Protein AF-A0A1E5JSQ3-F1 (afdb_monomer_lite)

Foldseek 3Di:
DDADPVGDDDDLFDDAAFFAQQFDPVCPVPPPVVRLCSNQVSVCVSCVPFDQVFAAEEEEAEAADDPVQADQDQLNLSDPDDDCRNVSVVSNVVSQVVCCVPHHHQYYYFHADDTVHGDGQALVRPSLVVLLVVLVVCPVVFPPLVVLSVQLNCLSPPPCDDDDDGFRLLSSLSNLLSSQVSSRSSVHHHYYAYNGRQALVLLSVLLNVLQSVLCVVPVDGQGSPDDCPDPSNVSSLVSSLVSVVVLPSLVVLCVLPPQLSAHAQCVRNDGPSSLVVNCVVVVHPCPNVVRNLSNQVSDVVSVCSPVPDD

Sequence (310 aa):
MAVSREGKIRELSKKRYRSSHIATRDGLEWPQAVQERHSDSNLAKVMEHSNSEQLPLLQTLISPIHAADYVPNWITDYLPTLSPDLELYKLARAAVERRAKTQAMLQSNHPYNIAKRVYYTPSNDKDSLNLLAVAKKYASSTPGLQTLLEQYKSVLESKPGTATIFDYAGRELFLSSLEQLIILTIGGHSYGSCVSGKDRKAIELIHTDAMILYKELYGSWPIFDELWDKKNRIRFVSLVADLYMSRHQHEHAGQNAPGSEGIKTPDWYLPEDIATEIIKRLDNERALKEDDRIATDNEVKNIFIGGSKK

Structure (mmCIF, N/CA/C/O backbone):
data_AF-A0A1E5JSQ3-F1
#
_entry.id   AF-A0A1E5JSQ3-F1
#
loop_
_atom_site.group_PDB
_atom_site.id
_atom_site.type_symbol
_atom_site.label_atom_id
_atom_site.label_alt_id
_atom_site.label_comp_id
_atom_site.label_asym_id
_atom_site.label_entity_id
_atom_site.label_seq_id
_atom_site.pdbx_PDB_ins_code
_atom_site.Cartn_x
_atom_site.Cartn_y
_atom_site.Cartn_z
_atom_site.occupancy
_atom_site.B_iso_or_equiv
_atom_site.auth_seq_id
_atom_site.auth_comp_id
_atom_site.auth_asym_id
_atom_site.auth_atom_id
_atom_site.pdbx_PDB_model_num
ATOM 1 N N . MET A 1 1 ? 6.841 1.311 15.938 1.00 86.00 1 MET A N 1
ATOM 2 C CA . MET A 1 1 ? 6.965 1.228 17.415 1.00 86.00 1 MET A CA 1
ATOM 3 C C . MET A 1 1 ? 7.145 2.636 17.953 1.00 86.00 1 MET A C 1
ATOM 5 O O . MET A 1 1 ? 7.725 3.446 17.245 1.00 86.00 1 MET A O 1
ATOM 9 N N . ALA A 1 2 ? 6.671 2.921 19.162 1.00 91.75 2 ALA A N 1
ATOM 10 C CA . ALA A 1 2 ? 6.981 4.153 19.882 1.00 91.75 2 ALA A CA 1
ATOM 11 C C . ALA A 1 2 ? 7.991 3.854 20.990 1.00 91.75 2 ALA A C 1
ATOM 13 O O . ALA A 1 2 ? 7.895 2.812 21.642 1.00 91.75 2 ALA A O 1
ATOM 14 N N . VAL A 1 3 ? 8.928 4.773 21.206 1.00 95.19 3 VAL A N 1
ATOM 15 C CA . VAL A 1 3 ? 9.918 4.703 22.284 1.00 95.19 3 VAL A CA 1
ATOM 16 C C . VAL A 1 3 ? 9.763 5.957 23.138 1.00 95.19 3 VAL A C 1
ATOM 18 O O . VAL A 1 3 ? 9.812 7.068 22.612 1.00 95.19 3 VAL A O 1
ATOM 21 N N . SER A 1 4 ? 9.515 5.790 24.438 1.00 94.44 4 SER A N 1
ATOM 22 C CA . SER A 1 4 ? 9.424 6.917 25.373 1.00 94.44 4 SER A CA 1
ATOM 23 C C . SER A 1 4 ? 10.811 7.459 25.734 1.00 94.44 4 SER A C 1
ATOM 25 O O . SER A 1 4 ? 11.828 6.809 25.488 1.00 94.44 4 SER 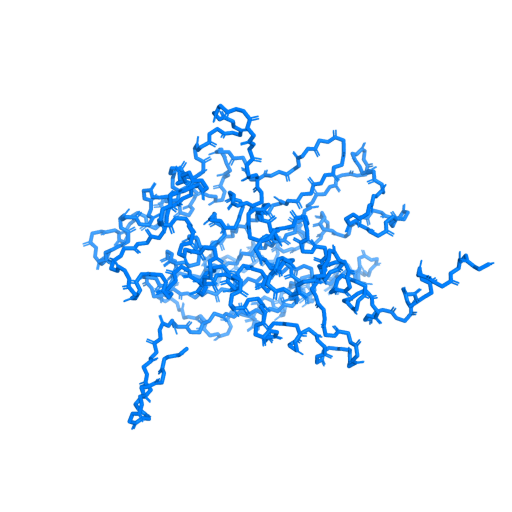A O 1
ATOM 27 N N . ARG A 1 5 ? 10.868 8.636 26.373 1.00 94.62 5 ARG A N 1
ATOM 28 C CA . ARG A 1 5 ? 12.135 9.218 26.860 1.00 94.62 5 ARG A CA 1
ATOM 29 C C . ARG A 1 5 ? 12.832 8.327 27.893 1.00 94.62 5 ARG A C 1
ATOM 31 O O . ARG A 1 5 ? 14.050 8.344 27.993 1.00 94.62 5 ARG A O 1
ATOM 38 N N . GLU A 1 6 ? 12.063 7.520 28.616 1.00 95.75 6 GLU A N 1
ATOM 39 C CA . GLU A 1 6 ? 12.532 6.538 29.598 1.00 95.75 6 GLU A CA 1
ATOM 40 C C . GLU A 1 6 ? 12.889 5.182 28.959 1.00 95.75 6 GLU A C 1
ATOM 42 O O . GLU A 1 6 ? 13.140 4.212 29.671 1.00 95.75 6 GLU A O 1
ATOM 47 N N . GLY A 1 7 ? 12.863 5.076 27.625 1.00 95.44 7 GLY A N 1
ATOM 48 C CA . GLY A 1 7 ? 13.198 3.855 26.891 1.00 95.44 7 GLY A CA 1
ATOM 49 C C . GLY A 1 7 ? 12.091 2.798 26.861 1.00 95.44 7 GLY A C 1
ATOM 50 O O . GLY A 1 7 ? 12.340 1.669 26.438 1.00 95.44 7 GLY A O 1
ATOM 51 N N . LYS A 1 8 ? 10.858 3.120 27.281 1.00 96.56 8 LYS A N 1
ATOM 52 C CA . LYS A 1 8 ? 9.741 2.166 27.201 1.00 96.56 8 LYS A CA 1
ATOM 53 C C . LYS A 1 8 ? 9.281 2.017 25.757 1.00 96.56 8 LYS A C 1
ATOM 55 O O . LYS A 1 8 ? 8.947 3.004 25.104 1.00 96.56 8 LYS A O 1
ATOM 60 N N . ILE A 1 9 ? 9.222 0.773 25.287 1.00 96.75 9 ILE A N 1
ATOM 61 C CA . ILE A 1 9 ? 8.774 0.436 23.935 1.00 96.75 9 ILE A CA 1
ATOM 62 C C . ILE A 1 9 ? 7.287 0.087 23.967 1.00 96.75 9 ILE A C 1
ATOM 64 O O . ILE A 1 9 ? 6.855 -0.762 24.748 1.00 96.75 9 ILE A O 1
ATOM 68 N N . ARG A 1 10 ? 6.512 0.713 23.080 1.00 96.94 10 ARG A N 1
ATOM 69 C CA . ARG A 1 10 ? 5.111 0.366 22.823 1.00 96.94 10 ARG A CA 1
ATOM 70 C C . ARG A 1 10 ? 4.909 0.038 21.348 1.00 96.94 10 ARG A C 1
ATOM 72 O O . ARG A 1 10 ? 5.343 0.768 20.453 1.00 96.94 10 ARG A O 1
ATOM 79 N N . GLU A 1 11 ? 4.233 -1.072 21.086 1.00 96.81 11 GLU A N 1
ATOM 80 C CA . GLU A 1 11 ? 3.820 -1.448 19.737 1.00 96.81 11 GLU A CA 1
ATOM 81 C C . GLU A 1 11 ? 2.682 -0.515 19.279 1.00 96.81 11 GLU A C 1
ATOM 83 O O . GLU A 1 11 ? 1.649 -0.432 19.936 1.00 96.81 11 GLU A O 1
ATOM 88 N N . LEU A 1 12 ? 2.891 0.220 18.178 1.00 96.94 12 LEU A N 1
ATOM 89 C CA . LEU A 1 12 ? 1.864 1.091 17.574 1.00 96.94 12 LEU A CA 1
ATOM 90 C C . LEU A 1 12 ? 1.031 0.360 16.514 1.00 96.94 12 LEU A C 1
ATOM 92 O O . LEU A 1 12 ? -0.093 0.748 16.222 1.00 96.94 12 LEU A O 1
ATOM 96 N N . SER A 1 13 ? 1.600 -0.685 15.922 1.00 96.62 13 SER A N 1
ATOM 97 C CA . SER A 1 13 ? 0.983 -1.494 14.881 1.00 96.62 13 SER A CA 1
ATOM 98 C C . SER A 1 13 ? 1.525 -2.911 14.962 1.00 96.62 13 SER A C 1
ATOM 100 O O . SER A 1 13 ? 2.692 -3.111 15.307 1.00 96.62 13 SER A O 1
ATOM 102 N N . LYS A 1 14 ? 0.679 -3.889 14.630 1.00 96.00 14 LYS A N 1
ATOM 103 C CA . LYS A 1 14 ? 1.133 -5.261 14.401 1.00 96.00 14 LYS A CA 1
ATOM 104 C C . LYS A 1 14 ? 2.020 -5.316 13.160 1.00 96.00 14 LYS A C 1
ATOM 106 O O . LYS A 1 14 ? 1.993 -4.420 12.314 1.00 96.00 14 LYS A O 1
ATOM 111 N N . LYS A 1 15 ? 2.800 -6.393 13.043 1.00 97.50 15 LYS A N 1
ATOM 112 C CA . LYS A 1 15 ? 3.619 -6.650 11.853 1.00 97.50 15 LYS A CA 1
ATOM 113 C C . LYS A 1 15 ? 2.743 -6.625 10.597 1.00 97.50 15 LYS A C 1
ATOM 115 O O . LYS A 1 15 ? 1.722 -7.304 10.537 1.00 97.50 15 LYS A O 1
ATOM 120 N N . ARG A 1 16 ? 3.185 -5.859 9.601 1.00 98.44 16 ARG A N 1
ATOM 121 C CA . ARG A 1 16 ? 2.633 -5.830 8.243 1.00 98.44 16 ARG A CA 1
ATOM 122 C C . ARG A 1 16 ? 3.704 -6.374 7.317 1.00 98.44 16 ARG A C 1
ATOM 124 O O . ARG A 1 16 ? 4.846 -5.913 7.368 1.00 98.44 16 ARG A O 1
ATOM 131 N N . TYR A 1 17 ? 3.354 -7.362 6.512 1.00 98.62 17 TYR A N 1
ATOM 132 C CA . TYR A 1 17 ? 4.303 -8.082 5.676 1.00 98.62 17 TYR A CA 1
ATOM 133 C C . TYR A 1 17 ? 4.333 -7.485 4.269 1.00 98.62 17 TYR A C 1
ATOM 135 O O . TYR A 1 17 ? 3.310 -7.068 3.721 1.00 98.62 17 TYR A O 1
ATOM 143 N N . ARG A 1 18 ? 5.526 -7.445 3.675 1.00 98.56 18 ARG A N 1
ATOM 144 C CA . ARG A 1 18 ? 5.752 -6.956 2.313 1.00 98.56 18 ARG A CA 1
ATOM 145 C C . ARG A 1 18 ? 6.692 -7.888 1.566 1.00 98.56 18 ARG A C 1
ATOM 147 O O . ARG A 1 18 ? 7.530 -8.545 2.177 1.00 98.56 18 ARG A O 1
ATOM 154 N N . SER A 1 19 ? 6.583 -7.885 0.250 1.00 98.62 19 SER A N 1
ATOM 155 C CA . SER A 1 19 ? 7.553 -8.485 -0.665 1.00 98.62 19 SER A CA 1
ATOM 156 C C . SER A 1 19 ? 7.402 -7.841 -2.044 1.00 98.62 19 SER A C 1
ATOM 158 O O . SER A 1 19 ? 6.472 -7.056 -2.264 1.00 98.62 19 SER A O 1
ATOM 160 N N . SER A 1 20 ? 8.260 -8.218 -2.992 1.00 98.50 20 SER A N 1
ATOM 161 C CA . SER A 1 20 ? 7.919 -8.138 -4.418 1.00 98.50 20 SER A CA 1
ATOM 162 C C . SER A 1 20 ? 6.625 -8.896 -4.708 1.00 98.50 20 SER A C 1
ATOM 164 O O . SER A 1 20 ? 6.171 -9.713 -3.897 1.00 98.50 20 SER A O 1
ATOM 166 N N . HIS A 1 21 ? 6.026 -8.637 -5.864 1.00 98.62 21 HIS A N 1
ATOM 167 C CA . HIS A 1 21 ? 4.820 -9.337 -6.281 1.00 98.62 21 HIS A CA 1
ATOM 168 C C . HIS A 1 21 ? 5.024 -10.870 -6.276 1.00 98.62 21 HIS A C 1
ATOM 170 O O . HIS A 1 21 ? 6.099 -11.361 -6.618 1.00 98.62 21 HIS A O 1
ATOM 176 N N . ILE A 1 22 ? 4.004 -11.644 -5.871 1.00 98.56 22 ILE A N 1
ATOM 177 C CA . ILE A 1 22 ? 4.138 -13.108 -5.700 1.00 98.56 22 ILE A CA 1
ATOM 178 C C . ILE A 1 22 ? 4.415 -13.849 -7.015 1.00 98.56 22 ILE A C 1
ATOM 180 O O . ILE A 1 22 ? 5.066 -14.892 -7.012 1.00 98.56 22 ILE A O 1
ATOM 184 N N . ALA A 1 23 ? 3.937 -13.305 -8.133 1.00 98.31 23 ALA A N 1
ATOM 185 C CA . ALA A 1 23 ? 4.264 -13.768 -9.477 1.00 98.31 23 ALA A CA 1
ATOM 186 C C . ALA A 1 23 ? 5.512 -13.051 -10.014 1.00 98.31 23 ALA A C 1
ATOM 188 O O . ALA A 1 23 ? 5.705 -11.865 -9.748 1.00 98.31 23 ALA A O 1
ATOM 189 N N . THR A 1 24 ? 6.330 -13.766 -10.791 1.00 97.56 24 THR A N 1
ATOM 190 C CA . THR A 1 24 ? 7.567 -13.231 -11.376 1.00 97.56 24 THR A CA 1
ATOM 191 C C . THR A 1 24 ? 7.318 -12.587 -12.739 1.00 97.56 24 THR A C 1
ATOM 193 O O . THR A 1 24 ? 6.655 -13.169 -13.595 1.00 97.56 24 THR A O 1
ATOM 196 N N . ARG A 1 25 ? 7.886 -11.394 -12.956 1.00 95.81 25 ARG A N 1
ATOM 197 C CA . ARG A 1 25 ? 7.900 -10.729 -14.271 1.00 95.81 25 ARG A CA 1
ATOM 198 C C . ARG A 1 25 ? 8.948 -11.313 -15.224 1.00 95.81 25 ARG A C 1
ATOM 200 O O . ARG A 1 25 ? 8.817 -11.143 -16.429 1.00 95.81 25 ARG A O 1
ATOM 207 N N . ASP A 1 26 ? 9.969 -11.983 -14.694 1.00 95.88 26 ASP A N 1
ATOM 208 C CA . ASP A 1 26 ? 11.089 -12.512 -15.485 1.00 95.88 26 ASP A CA 1
ATOM 209 C C . ASP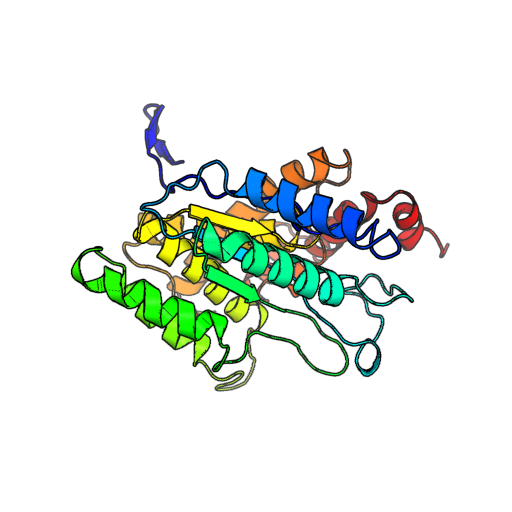 A 1 26 ? 10.723 -13.832 -16.173 1.00 95.88 26 ASP A C 1
ATOM 211 O O . ASP A 1 26 ? 11.330 -14.223 -17.164 1.00 95.88 26 ASP A O 1
ATOM 215 N N . GLY A 1 27 ? 9.708 -14.517 -15.641 1.00 95.25 27 GLY A N 1
ATOM 216 C CA . GLY A 1 27 ? 9.273 -15.830 -16.098 1.00 95.25 27 GLY A CA 1
ATOM 217 C C . GLY A 1 27 ? 8.007 -15.836 -16.943 1.00 95.25 27 GLY A C 1
ATOM 218 O O . GLY A 1 27 ? 7.396 -16.892 -17.064 1.00 95.25 27 GLY A O 1
ATOM 219 N N . LEU A 1 28 ? 7.582 -14.700 -17.508 1.00 95.44 28 LEU A N 1
ATOM 220 C CA . LEU A 1 28 ? 6.323 -14.627 -18.269 1.00 95.44 28 LEU A CA 1
ATOM 221 C C . LEU A 1 28 ? 6.318 -15.516 -19.525 1.00 95.44 28 LEU A C 1
ATOM 223 O O . LEU A 1 28 ? 5.255 -15.950 -19.963 1.00 95.44 28 LEU A O 1
ATOM 227 N N . GLU A 1 29 ? 7.495 -15.833 -20.068 1.00 96.31 29 GLU A N 1
ATOM 228 C CA . GLU A 1 29 ? 7.668 -16.738 -21.215 1.00 96.31 29 GLU A CA 1
ATOM 229 C C . GLU A 1 29 ? 8.009 -18.183 -20.805 1.00 96.31 29 GLU A C 1
ATOM 231 O O . GLU A 1 29 ? 8.126 -19.067 -21.654 1.00 96.31 29 GLU A O 1
ATOM 236 N N . TRP A 1 30 ? 8.189 -18.458 -19.509 1.00 98.12 30 TRP A N 1
ATOM 237 C CA . TRP A 1 30 ? 8.499 -19.807 -19.028 1.00 98.12 30 TRP A CA 1
ATOM 238 C C . TRP A 1 30 ? 7.282 -20.733 -19.113 1.00 98.12 30 TRP A C 1
ATOM 240 O O . TRP A 1 30 ? 6.145 -20.258 -19.155 1.00 98.12 30 TRP A O 1
ATOM 250 N N . PRO A 1 31 ? 7.475 -22.066 -19.067 1.00 98.38 31 PRO A N 1
ATOM 251 C CA . PRO A 1 31 ? 6.359 -23.002 -18.996 1.00 98.38 31 PRO A CA 1
ATOM 252 C C . PRO A 1 31 ? 5.416 -22.684 -17.829 1.00 98.38 31 PRO A C 1
ATOM 254 O O . PRO A 1 31 ? 5.872 -22.366 -16.728 1.00 98.38 31 PRO A O 1
ATOM 257 N N . GLN A 1 32 ? 4.106 -22.846 -18.045 1.00 98.06 32 GLN A N 1
ATOM 258 C CA . GLN A 1 32 ? 3.070 -22.536 -17.051 1.00 98.06 32 GLN A CA 1
ATOM 259 C C . GLN A 1 32 ? 3.348 -23.182 -15.686 1.00 98.06 32 GLN A C 1
ATOM 261 O O . GLN A 1 32 ? 3.239 -22.514 -14.665 1.00 98.06 32 GLN A O 1
ATOM 266 N N . ALA A 1 33 ? 3.797 -24.440 -15.660 1.00 98.31 33 ALA A N 1
ATOM 267 C CA . ALA A 1 33 ? 4.128 -25.139 -14.418 1.00 98.31 33 ALA A CA 1
ATOM 268 C C . ALA A 1 33 ? 5.209 -24.421 -13.583 1.00 98.31 33 ALA A C 1
ATOM 270 O O . ALA A 1 33 ? 5.173 -24.455 -12.354 1.00 98.31 33 ALA A O 1
ATOM 271 N N . VAL A 1 34 ? 6.164 -23.745 -14.233 1.00 98.38 34 VAL A N 1
ATOM 272 C CA . VAL A 1 34 ? 7.191 -22.949 -13.548 1.00 98.38 34 VAL A CA 1
ATOM 273 C C . VAL A 1 34 ? 6.581 -21.649 -13.027 1.00 98.38 34 VAL A C 1
ATOM 275 O O . VAL A 1 34 ? 6.778 -21.314 -11.860 1.00 98.38 34 VAL A O 1
ATOM 278 N N . GLN A 1 35 ? 5.783 -20.950 -13.839 1.00 98.44 35 GLN A N 1
ATOM 279 C CA . GLN A 1 35 ? 5.085 -19.729 -13.411 1.00 98.44 35 GLN A CA 1
ATOM 280 C C . GLN A 1 35 ? 4.193 -19.988 -12.186 1.00 98.44 35 GLN A C 1
ATOM 282 O O . GLN A 1 35 ? 4.261 -19.263 -11.188 1.00 98.44 35 GLN A O 1
ATOM 287 N N . GLU A 1 36 ? 3.416 -21.072 -12.230 1.00 98.44 36 GLU A N 1
ATOM 288 C CA . GLU A 1 36 ? 2.559 -21.518 -11.134 1.00 98.44 36 GLU A CA 1
ATOM 289 C C . GLU A 1 36 ? 3.386 -21.859 -9.902 1.00 98.44 36 GLU A C 1
ATOM 291 O O . GLU A 1 36 ? 3.110 -21.321 -8.830 1.00 98.44 36 GLU A O 1
ATOM 296 N N . ARG A 1 37 ? 4.468 -22.636 -10.054 1.00 98.50 37 ARG A N 1
ATOM 297 C CA . ARG A 1 37 ? 5.365 -22.970 -8.942 1.00 98.50 37 ARG A CA 1
ATOM 298 C C . ARG A 1 37 ? 5.894 -21.728 -8.228 1.00 98.50 37 ARG A C 1
ATOM 300 O O . ARG A 1 37 ? 5.926 -21.733 -6.995 1.00 98.50 37 ARG A O 1
ATOM 307 N N . HIS A 1 38 ? 6.298 -20.692 -8.964 1.00 98.50 38 HIS A N 1
ATOM 308 C CA . HIS A 1 38 ? 6.723 -19.421 -8.374 1.00 98.50 38 HIS A CA 1
ATOM 309 C C . HIS A 1 38 ? 5.579 -18.774 -7.589 1.00 98.50 38 HIS A C 1
ATOM 311 O O . HIS A 1 38 ? 5.727 -18.527 -6.393 1.00 98.50 38 HIS A O 1
ATOM 317 N N . SER A 1 39 ? 4.432 -18.552 -8.237 1.00 98.44 39 SER A N 1
ATOM 318 C CA . SER A 1 39 ? 3.292 -17.873 -7.609 1.00 98.44 39 SER A CA 1
ATOM 319 C C . SER A 1 39 ? 2.755 -18.613 -6.378 1.00 98.44 39 SER A C 1
ATOM 321 O O . SER A 1 39 ? 2.511 -17.984 -5.350 1.00 98.44 39 SER A O 1
ATOM 323 N N . ASP A 1 40 ? 2.663 -19.942 -6.435 1.00 98.38 40 ASP A N 1
ATOM 324 C CA . ASP A 1 40 ? 2.104 -20.776 -5.374 1.00 98.38 40 ASP A CA 1
ATOM 325 C C . ASP A 1 40 ? 3.073 -20.896 -4.192 1.00 98.38 40 ASP A C 1
ATOM 327 O O . ASP A 1 40 ? 2.666 -20.729 -3.040 1.00 98.38 40 ASP A O 1
ATOM 331 N N . SER A 1 41 ? 4.369 -21.122 -4.455 1.00 98.44 41 SER A N 1
ATOM 332 C CA . SER A 1 41 ? 5.381 -21.205 -3.387 1.00 98.44 41 SER A CA 1
ATOM 333 C C . SER A 1 41 ? 5.546 -19.862 -2.679 1.00 98.44 41 SER A C 1
ATOM 335 O O . SER A 1 41 ? 5.611 -19.812 -1.450 1.00 98.44 41 SER A O 1
ATOM 337 N N . ASN A 1 42 ? 5.573 -18.767 -3.443 1.00 98.75 42 ASN A N 1
ATOM 338 C CA . ASN A 1 42 ? 5.667 -17.425 -2.882 1.00 98.75 42 ASN A CA 1
ATOM 339 C C . ASN A 1 42 ? 4.417 -17.092 -2.073 1.00 98.75 42 ASN A C 1
ATOM 341 O O . ASN A 1 42 ? 4.544 -16.623 -0.945 1.00 98.75 42 ASN A O 1
ATOM 345 N N . LEU A 1 43 ? 3.222 -17.396 -2.593 1.00 98.44 43 LEU A N 1
ATOM 346 C CA . LEU A 1 43 ? 1.977 -17.190 -1.862 1.00 98.44 43 LEU A CA 1
ATOM 347 C C . LEU A 1 43 ? 1.964 -17.982 -0.544 1.00 98.44 43 LEU A C 1
ATOM 349 O O . LEU A 1 43 ? 1.597 -17.438 0.500 1.00 98.44 43 LEU A O 1
ATOM 353 N N . ALA A 1 44 ? 2.381 -19.252 -0.563 1.00 97.50 44 ALA A N 1
ATOM 354 C CA . ALA A 1 44 ? 2.532 -20.067 0.644 1.00 97.50 44 ALA A CA 1
ATOM 355 C C . ALA A 1 44 ? 3.442 -19.379 1.669 1.00 97.50 44 ALA A C 1
ATOM 357 O O . ALA A 1 44 ? 3.037 -19.202 2.820 1.00 97.50 44 ALA A O 1
ATOM 358 N N . LYS A 1 45 ? 4.614 -18.912 1.226 1.00 98.50 45 LYS A N 1
ATOM 359 C CA . LYS A 1 45 ? 5.613 -18.265 2.079 1.00 98.50 45 LYS A CA 1
ATOM 360 C C . LYS A 1 45 ? 5.131 -16.941 2.672 1.00 98.50 45 LYS A C 1
ATOM 362 O O . LYS A 1 45 ? 5.243 -16.749 3.876 1.00 98.50 45 LYS A O 1
ATOM 367 N N . VAL A 1 46 ? 4.554 -16.040 1.878 1.00 98.12 46 VAL A N 1
ATOM 368 C CA . VAL A 1 46 ? 4.119 -14.715 2.376 1.00 98.12 46 VAL A CA 1
ATOM 369 C C . VAL A 1 46 ? 2.923 -14.784 3.334 1.00 98.12 46 VAL A C 1
ATOM 371 O O . VAL A 1 46 ? 2.630 -13.822 4.045 1.00 98.12 46 VAL A O 1
ATOM 374 N N . MET A 1 47 ? 2.243 -15.931 3.377 1.00 97.31 47 MET A N 1
ATOM 375 C CA . MET A 1 47 ? 1.144 -16.213 4.301 1.00 97.31 47 MET A CA 1
ATOM 376 C C . MET A 1 47 ? 1.563 -17.128 5.458 1.00 97.31 47 MET A C 1
ATOM 378 O O . MET A 1 47 ? 0.702 -17.554 6.220 1.00 97.31 47 MET A O 1
ATOM 382 N N . GLU A 1 48 ? 2.851 -17.443 5.628 1.00 96.56 48 GLU A N 1
ATOM 383 C CA . GLU A 1 48 ? 3.313 -18.380 6.669 1.00 96.56 48 GLU A CA 1
ATOM 384 C C . GLU A 1 48 ? 2.988 -17.924 8.099 1.00 96.56 48 GLU A C 1
ATOM 386 O O . GLU A 1 48 ? 2.879 -18.740 9.008 1.00 96.56 48 GLU A O 1
ATOM 391 N N . HIS A 1 49 ? 2.829 -16.613 8.292 1.00 96.38 49 HIS A N 1
ATOM 392 C CA . HIS A 1 49 ? 2.478 -16.009 9.575 1.00 96.38 49 HIS A CA 1
ATOM 393 C C . HIS A 1 49 ? 0.975 -15.781 9.757 1.00 96.38 49 HIS A C 1
ATOM 395 O O . HIS A 1 49 ? 0.565 -15.306 10.816 1.00 96.38 49 HIS A O 1
ATOM 401 N N . SER A 1 50 ? 0.164 -16.112 8.751 1.00 95.31 50 SER A N 1
ATOM 402 C CA . SER A 1 50 ? -1.288 -16.140 8.896 1.00 95.31 50 SER A CA 1
ATOM 403 C C . SER A 1 50 ? -1.714 -17.449 9.557 1.00 95.31 50 SER A C 1
ATOM 405 O O . SER A 1 50 ? -1.177 -18.512 9.247 1.00 95.31 50 SER A O 1
ATOM 407 N N . ASN A 1 51 ? -2.687 -17.386 10.461 1.00 87.62 51 ASN A N 1
ATOM 408 C CA . ASN A 1 51 ? -3.319 -18.579 11.020 1.00 87.62 51 ASN A CA 1
ATOM 409 C C . ASN A 1 51 ? -4.744 -18.768 10.464 1.00 87.62 51 ASN A C 1
ATOM 411 O O . ASN A 1 51 ? -5.270 -17.912 9.753 1.00 87.62 51 ASN A O 1
ATOM 415 N N . SER A 1 52 ? -5.360 -19.912 10.767 1.00 81.44 52 SER A N 1
ATOM 416 C CA . SER A 1 52 ? -6.691 -20.291 10.265 1.00 81.44 52 SER A CA 1
ATOM 417 C C . SER A 1 52 ? -7.846 -19.456 10.825 1.00 81.44 52 SER A C 1
ATOM 419 O O . SER A 1 52 ? -8.932 -19.476 10.254 1.00 81.44 52 SER A O 1
ATOM 421 N N . GLU A 1 53 ? -7.637 -18.753 11.938 1.00 83.38 53 GLU A N 1
ATOM 422 C CA . GLU A 1 53 ? -8.653 -17.921 12.597 1.00 83.38 53 GLU A CA 1
ATOM 423 C C . GLU A 1 53 ? -8.578 -16.452 12.159 1.00 83.38 53 GLU A C 1
ATOM 425 O O . GLU A 1 53 ? -9.510 -15.675 12.372 1.00 83.38 53 GLU A O 1
ATOM 430 N N . GLN A 1 54 ? -7.470 -16.061 11.530 1.00 90.44 54 GLN A N 1
ATOM 431 C CA . GLN A 1 54 ? -7.245 -14.719 11.022 1.00 90.44 54 GLN A CA 1
ATOM 432 C C . GLN A 1 54 ? -7.850 -14.530 9.637 1.00 90.44 54 GLN A C 1
ATOM 434 O O . GLN A 1 54 ? -7.917 -15.448 8.826 1.00 90.44 54 GLN A O 1
ATOM 439 N N . LEU A 1 55 ? -8.221 -13.283 9.348 1.00 95.25 55 LEU A N 1
ATOM 440 C CA . LEU A 1 55 ? -8.602 -12.836 8.015 1.00 95.25 55 LEU A CA 1
ATOM 441 C C . LEU A 1 55 ? -7.347 -12.355 7.262 1.00 95.25 55 LEU A C 1
ATOM 443 O O . LEU A 1 55 ? -6.812 -11.302 7.623 1.00 95.25 55 LEU A O 1
ATOM 447 N N . PRO A 1 56 ? -6.831 -13.093 6.262 1.00 97.25 56 PRO A N 1
ATOM 448 C CA . PRO A 1 56 ? -5.672 -12.656 5.498 1.00 97.25 56 PRO A CA 1
ATOM 449 C C . PRO A 1 56 ? -6.079 -11.725 4.354 1.00 97.25 56 PRO A C 1
ATOM 451 O O . PRO A 1 56 ? -7.077 -11.958 3.663 1.00 97.25 56 PRO A O 1
ATOM 454 N N . LEU A 1 57 ? -5.266 -10.692 4.135 1.00 98.44 57 LEU A N 1
ATOM 455 C CA . LEU A 1 57 ? -5.360 -9.782 2.998 1.00 98.44 57 LEU A CA 1
ATOM 456 C C . LEU A 1 57 ? -4.124 -9.916 2.109 1.00 98.44 57 LEU A C 1
ATOM 458 O O . LEU A 1 57 ? -2.994 -9.826 2.587 1.00 98.44 57 LEU A O 1
ATOM 462 N N . LEU A 1 58 ? -4.358 -10.060 0.807 1.00 98.50 58 LEU A N 1
ATOM 463 C CA . LEU A 1 58 ? -3.378 -9.862 -0.250 1.00 98.50 58 LEU A CA 1
ATOM 464 C C . LEU A 1 58 ? -3.729 -8.584 -1.010 1.00 98.50 58 LEU A C 1
ATOM 466 O O . LEU A 1 58 ? -4.584 -8.589 -1.894 1.00 98.50 58 LEU A O 1
ATOM 470 N N . GLN A 1 59 ? -3.058 -7.491 -0.653 1.00 98.62 59 GLN A N 1
ATOM 471 C CA . GLN A 1 59 ? -3.210 -6.202 -1.324 1.00 98.62 59 GLN A CA 1
ATOM 472 C C . GLN A 1 59 ? -2.102 -6.003 -2.363 1.00 98.62 59 GLN A C 1
ATOM 474 O O . GLN A 1 59 ? -0.914 -6.040 -2.028 1.00 98.62 59 GLN A O 1
ATOM 479 N N . THR A 1 60 ? -2.466 -5.744 -3.615 1.00 98.38 60 THR A N 1
ATOM 480 C CA . THR A 1 60 ? -1.517 -5.383 -4.674 1.00 98.38 60 THR A CA 1
ATOM 481 C C . THR A 1 60 ? -1.670 -3.925 -5.095 1.00 98.38 60 THR A C 1
ATOM 483 O O . THR A 1 60 ? -2.766 -3.387 -5.210 1.00 98.38 60 THR A O 1
ATOM 486 N N . LEU A 1 61 ? -0.542 -3.271 -5.343 1.00 97.12 61 LEU A N 1
ATOM 487 C CA . LEU A 1 61 ? -0.458 -1.896 -5.830 1.00 97.12 61 LEU A CA 1
ATOM 488 C C . LEU A 1 61 ? 0.189 -1.921 -7.216 1.00 97.12 61 LEU A C 1
ATOM 490 O O . LEU A 1 61 ? 1.314 -1.449 -7.404 1.00 97.12 61 LEU A O 1
ATOM 494 N N . ILE A 1 62 ? -0.500 -2.550 -8.166 1.00 95.75 62 ILE A N 1
ATOM 495 C CA . ILE A 1 62 ? -0.088 -2.665 -9.570 1.00 95.75 62 ILE A CA 1
ATOM 496 C C . ILE A 1 62 ? -1.192 -2.120 -10.474 1.00 95.75 62 ILE A C 1
ATOM 498 O O . ILE A 1 62 ? -2.349 -2.000 -10.066 1.00 95.75 62 ILE A O 1
ATOM 502 N N . SER A 1 63 ? -0.836 -1.754 -11.698 1.00 93.31 63 SER A N 1
ATOM 503 C CA . SER A 1 63 ? -1.719 -1.078 -12.645 1.00 93.31 63 SER A CA 1
ATOM 504 C C . SER A 1 63 ? -1.850 -1.900 -13.933 1.00 93.31 63 SER A C 1
ATOM 506 O O . SER A 1 63 ? -1.181 -1.592 -14.922 1.00 93.31 63 SER A O 1
ATOM 508 N N . PRO A 1 64 ? -2.701 -2.949 -13.941 1.00 90.56 64 PRO A N 1
ATOM 509 C CA . PRO A 1 64 ? -2.974 -3.755 -15.128 1.00 90.56 64 PRO A CA 1
ATOM 510 C C . PRO A 1 64 ? -3.434 -2.889 -16.303 1.00 90.56 64 PRO A C 1
ATOM 512 O O . PRO A 1 64 ? -4.435 -2.181 -16.201 1.00 90.56 64 PRO A O 1
ATOM 515 N N . ILE A 1 65 ? -2.715 -2.955 -17.424 1.00 86.81 65 ILE A N 1
ATOM 516 C CA . ILE A 1 65 ? -3.045 -2.230 -18.657 1.00 86.81 65 ILE A CA 1
ATOM 517 C C . ILE A 1 65 ? -3.013 -3.210 -19.827 1.00 86.81 65 ILE A C 1
ATOM 519 O O . ILE A 1 65 ? -2.092 -4.015 -19.956 1.00 86.81 65 ILE A O 1
ATOM 523 N N . HIS A 1 66 ? -4.023 -3.137 -20.693 1.00 84.19 66 HIS A N 1
ATOM 524 C CA . HIS A 1 66 ? -4.061 -3.903 -21.936 1.00 84.19 66 HIS A CA 1
ATOM 525 C C . HIS A 1 66 ? -3.193 -3.249 -23.017 1.00 84.19 66 HIS A C 1
ATOM 527 O O . HIS A 1 66 ? -3.118 -2.025 -23.102 1.00 84.19 66 HIS A O 1
ATOM 533 N N . ALA A 1 67 ? -2.615 -4.057 -23.913 1.00 80.50 67 ALA A N 1
ATOM 534 C CA . ALA A 1 67 ? -1.800 -3.570 -25.034 1.00 80.50 67 ALA A CA 1
ATOM 535 C C . ALA A 1 67 ? -2.505 -2.495 -25.882 1.00 80.50 67 ALA A C 1
ATOM 537 O O . ALA A 1 67 ? -1.874 -1.537 -26.312 1.00 80.50 67 ALA A O 1
ATOM 538 N N . ALA A 1 68 ? -3.824 -2.619 -26.072 1.00 79.94 68 ALA A N 1
ATOM 539 C CA . ALA A 1 68 ? -4.629 -1.657 -26.827 1.00 79.94 68 ALA A CA 1
ATOM 540 C C . ALA A 1 68 ? -4.697 -0.257 -26.184 1.00 79.94 68 ALA A C 1
ATOM 542 O O . ALA A 1 68 ? -4.979 0.728 -26.874 1.00 79.94 68 ALA A O 1
ATOM 543 N N . ASP A 1 69 ? -4.437 -0.163 -24.881 1.00 78.56 69 ASP A N 1
ATOM 544 C CA . ASP A 1 69 ? -4.534 1.068 -24.101 1.00 78.56 69 ASP A CA 1
ATOM 545 C C . ASP A 1 69 ? -3.177 1.587 -23.618 1.00 78.56 69 ASP A C 1
ATOM 547 O O . ASP A 1 69 ? -3.112 2.706 -23.109 1.00 78.56 69 ASP A O 1
ATOM 551 N N . TYR A 1 70 ? -2.105 0.809 -23.790 1.00 81.31 70 TYR A N 1
ATOM 552 C CA . TYR A 1 70 ? -0.767 1.159 -23.329 1.00 81.31 70 TYR A CA 1
ATOM 553 C C . TYR A 1 70 ? -0.172 2.316 -24.134 1.00 81.31 70 TYR A C 1
ATOM 555 O O . TYR A 1 70 ? -0.098 2.276 -25.361 1.00 81.31 70 TYR A O 1
ATOM 563 N N . VAL A 1 71 ? 0.279 3.343 -23.416 1.00 78.75 71 VAL A N 1
ATOM 564 C CA . VAL A 1 71 ? 0.996 4.491 -23.973 1.00 78.75 71 VAL A CA 1
ATOM 565 C C . VAL A 1 71 ? 2.272 4.663 -23.149 1.00 78.75 71 VAL A C 1
ATOM 567 O O . VAL A 1 71 ? 2.154 5.027 -21.976 1.00 78.75 71 VAL A O 1
ATOM 570 N N . PRO A 1 72 ? 3.468 4.401 -23.717 1.00 79.56 72 PRO A N 1
ATOM 571 C CA . PRO A 1 72 ? 4.732 4.627 -23.023 1.00 79.56 72 PRO A CA 1
ATOM 572 C C . PRO A 1 72 ? 4.822 6.066 -22.515 1.00 79.56 72 PRO A C 1
ATOM 574 O O . PRO A 1 72 ? 4.631 7.014 -23.279 1.00 79.56 72 PRO A O 1
ATOM 577 N N . ASN A 1 73 ? 5.097 6.237 -21.226 1.00 81.38 73 ASN A N 1
ATOM 578 C CA . ASN A 1 73 ? 5.185 7.550 -20.596 1.00 81.38 73 ASN A CA 1
ATOM 579 C C . ASN A 1 73 ? 6.202 7.546 -19.447 1.00 81.38 73 ASN A C 1
ATOM 581 O O . ASN A 1 73 ? 6.815 6.524 -19.147 1.00 81.38 73 ASN A O 1
ATOM 585 N N . TRP A 1 74 ? 6.384 8.695 -18.797 1.00 75.75 74 TRP A N 1
ATOM 586 C CA . TRP A 1 74 ? 7.361 8.873 -17.720 1.00 75.75 74 TRP A CA 1
ATOM 587 C C . TRP A 1 74 ? 7.085 8.018 -16.468 1.00 75.75 74 TRP A C 1
ATOM 589 O O . TRP A 1 74 ? 8.024 7.679 -15.755 1.00 75.75 74 TRP A O 1
ATOM 599 N N . ILE A 1 75 ? 5.837 7.601 -16.215 1.00 72.12 75 ILE A N 1
ATOM 600 C CA . ILE A 1 75 ? 5.504 6.702 -15.095 1.00 72.12 75 ILE A CA 1
ATOM 601 C C . ILE A 1 75 ? 6.117 5.319 -15.342 1.00 72.12 75 ILE A C 1
ATOM 603 O O . ILE A 1 75 ? 6.654 4.694 -14.424 1.00 72.12 75 ILE A O 1
ATOM 607 N N . THR A 1 76 ? 6.089 4.862 -16.596 1.00 73.06 76 THR A N 1
ATOM 608 C CA . THR A 1 76 ? 6.607 3.558 -17.033 1.00 73.06 76 THR A CA 1
ATOM 609 C C . THR A 1 76 ? 7.996 3.638 -17.668 1.00 73.06 76 THR A C 1
ATOM 611 O O . THR A 1 76 ? 8.352 2.751 -18.437 1.00 73.06 76 THR A O 1
ATOM 614 N N . ASP A 1 77 ? 8.771 4.694 -17.397 1.00 74.69 77 ASP A N 1
ATOM 615 C CA . ASP A 1 77 ? 10.130 4.905 -17.936 1.00 74.69 77 ASP A CA 1
ATOM 616 C C . ASP A 1 77 ? 10.218 4.859 -19.466 1.00 74.69 77 ASP A C 1
ATOM 618 O O . ASP A 1 77 ? 11.235 4.469 -20.038 1.00 74.69 77 ASP A O 1
ATOM 622 N N . TYR A 1 78 ? 9.133 5.236 -20.146 1.00 79.44 78 TYR A N 1
ATOM 623 C CA . TYR A 1 78 ? 8.999 5.143 -21.599 1.00 79.44 78 TYR A CA 1
ATOM 624 C C . TYR A 1 78 ? 9.281 3.734 -22.147 1.00 79.44 78 TYR A C 1
ATOM 626 O O . TYR A 1 78 ? 9.704 3.587 -23.295 1.00 79.44 78 TYR A O 1
ATOM 634 N N . LEU A 1 79 ? 9.025 2.690 -21.345 1.00 76.25 79 LEU A N 1
ATOM 635 C CA . LEU A 1 79 ? 9.219 1.302 -21.755 1.00 76.25 79 LEU A CA 1
ATOM 636 C C . LEU A 1 79 ? 8.463 1.023 -23.068 1.00 76.25 79 LEU A C 1
ATOM 638 O O . LEU A 1 79 ? 7.244 1.207 -23.120 1.00 76.25 79 LEU A O 1
ATOM 642 N N . PRO A 1 80 ? 9.146 0.554 -24.129 1.00 77.31 80 PRO A N 1
ATOM 643 C CA . PRO A 1 80 ? 8.493 0.254 -25.403 1.00 77.31 80 PRO A CA 1
ATOM 644 C C . PRO A 1 80 ? 7.628 -1.010 -25.319 1.00 77.31 80 PRO A C 1
ATOM 646 O O . PRO A 1 80 ? 6.726 -1.206 -26.130 1.00 77.31 80 PRO A O 1
ATOM 649 N N . THR A 1 81 ? 7.898 -1.869 -24.336 1.00 79.81 81 THR A N 1
ATOM 650 C CA . THR A 1 81 ? 7.162 -3.103 -24.076 1.00 79.81 81 THR A CA 1
ATOM 651 C C . THR A 1 81 ? 6.042 -2.881 -23.065 1.00 79.81 81 THR A C 1
ATOM 653 O O . THR A 1 81 ? 6.107 -1.988 -22.220 1.00 79.81 81 THR A O 1
ATOM 656 N N . LEU A 1 82 ? 4.998 -3.710 -23.156 1.00 83.38 82 LEU A N 1
ATOM 657 C CA . LEU A 1 82 ? 3.870 -3.669 -22.231 1.00 83.38 82 LEU A CA 1
ATOM 658 C C . LEU A 1 82 ? 4.334 -3.945 -20.793 1.00 83.38 82 LEU A C 1
ATOM 660 O O . LEU A 1 82 ? 5.137 -4.848 -20.553 1.00 83.38 82 LEU A O 1
ATOM 664 N N . SER A 1 83 ? 3.788 -3.190 -19.839 1.00 86.31 83 SER A N 1
ATOM 665 C CA . SER A 1 83 ? 4.003 -3.437 -18.411 1.00 86.31 83 SER A CA 1
ATOM 666 C C . SER A 1 83 ? 3.577 -4.865 -18.017 1.00 86.31 83 SER A C 1
ATOM 668 O O . SER A 1 83 ? 2.517 -5.317 -18.462 1.00 86.31 83 SER A O 1
ATOM 670 N N . PRO A 1 84 ? 4.334 -5.580 -17.158 1.00 92.06 84 PRO A N 1
ATOM 671 C CA . PRO A 1 84 ? 3.991 -6.948 -16.757 1.00 92.06 84 PRO A CA 1
ATOM 672 C C . PRO A 1 84 ? 2.727 -7.030 -15.881 1.00 92.06 84 PRO A C 1
ATOM 674 O O . PRO A 1 84 ? 2.194 -8.119 -15.677 1.00 92.06 84 PRO A O 1
ATOM 677 N N . ASP A 1 85 ? 2.232 -5.902 -15.365 1.00 93.88 85 ASP A N 1
ATOM 678 C CA . ASP A 1 85 ? 1.185 -5.812 -14.341 1.00 93.88 85 ASP A CA 1
ATOM 679 C C . ASP A 1 85 ? -0.087 -6.612 -14.655 1.00 93.88 85 ASP A C 1
ATOM 681 O O . ASP A 1 85 ? -0.667 -7.207 -13.748 1.00 93.88 85 ASP A O 1
ATOM 685 N N . LEU A 1 86 ? -0.528 -6.666 -15.917 1.00 94.50 86 LEU A N 1
ATOM 686 C CA . LEU A 1 86 ? -1.727 -7.431 -16.282 1.00 94.50 86 LEU A CA 1
ATOM 687 C C . LEU A 1 86 ? -1.530 -8.940 -16.096 1.00 94.50 86 LEU A C 1
ATOM 689 O O . LEU A 1 86 ? -2.410 -9.615 -15.559 1.00 94.50 86 LEU A O 1
ATOM 693 N N . GLU A 1 87 ? -0.385 -9.470 -16.516 1.00 96.62 87 GLU A N 1
ATOM 694 C CA . GLU A 1 87 ? -0.084 -10.894 -16.363 1.00 96.62 87 GLU A CA 1
ATOM 695 C C . GLU A 1 87 ? 0.212 -11.237 -14.903 1.00 96.62 87 GLU A C 1
ATOM 697 O O . GLU A 1 87 ? -0.298 -12.231 -14.386 1.00 96.62 87 GLU A O 1
ATOM 702 N N . LEU A 1 88 ? 0.918 -10.356 -14.187 1.00 97.88 88 LEU A N 1
ATOM 703 C CA . LEU A 1 88 ? 1.120 -10.488 -12.744 1.00 97.88 88 LEU A CA 1
ATOM 704 C C . LEU A 1 88 ? -0.217 -10.561 -11.992 1.00 97.88 88 LEU A C 1
ATOM 706 O O . LEU A 1 88 ? -0.406 -11.463 -11.173 1.00 97.88 88 LEU A O 1
ATOM 710 N N . TYR A 1 89 ? -1.168 -9.678 -12.311 1.00 97.50 89 TYR A N 1
ATOM 711 C CA . TYR A 1 89 ? -2.503 -9.677 -11.711 1.00 97.50 89 TYR A CA 1
ATOM 712 C C . TYR A 1 89 ? -3.230 -11.014 -11.919 1.00 97.50 89 TYR A C 1
ATOM 714 O O . TYR A 1 89 ? -3.751 -11.591 -10.961 1.00 97.50 89 TYR A O 1
ATOM 722 N N . LYS A 1 90 ? -3.231 -11.548 -13.149 1.00 97.94 90 LYS A N 1
ATOM 723 C CA . LYS A 1 90 ? -3.866 -12.840 -13.466 1.00 97.94 90 LYS A CA 1
ATOM 724 C C . LYS A 1 90 ? -3.202 -14.002 -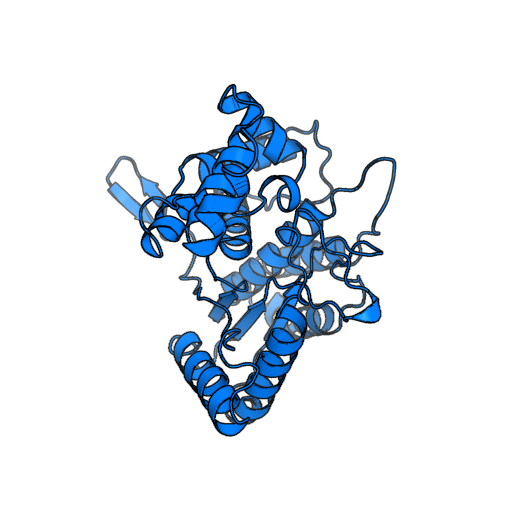12.729 1.00 97.94 90 LYS A C 1
ATOM 726 O O . LYS A 1 90 ? -3.900 -14.821 -12.134 1.00 97.94 90 LYS A O 1
ATOM 731 N N . LEU A 1 91 ? -1.869 -14.056 -12.731 1.00 98.31 91 LEU A N 1
ATOM 732 C CA . LEU A 1 91 ? -1.105 -15.113 -12.064 1.00 98.31 91 LEU A CA 1
ATOM 733 C C . LEU A 1 91 ? -1.358 -15.123 -10.552 1.00 98.31 91 LEU A C 1
ATOM 735 O O . LEU A 1 91 ? -1.560 -16.189 -9.971 1.00 98.31 91 LEU A O 1
ATOM 739 N N . ALA A 1 92 ? -1.420 -13.947 -9.917 1.00 98.12 92 ALA A N 1
ATOM 740 C CA . ALA A 1 92 ? -1.776 -13.844 -8.504 1.00 98.12 92 ALA A CA 1
ATOM 741 C C . ALA A 1 92 ? -3.208 -14.325 -8.234 1.00 98.12 92 ALA A C 1
ATOM 743 O O . ALA A 1 92 ? -3.415 -15.099 -7.303 1.00 98.12 92 ALA A O 1
ATOM 744 N N . ARG A 1 93 ? -4.196 -13.923 -9.048 1.00 98.00 93 ARG A N 1
ATOM 745 C CA . ARG A 1 93 ? -5.590 -14.400 -8.921 1.00 98.00 93 ARG A CA 1
ATOM 746 C C . ARG A 1 93 ? -5.681 -15.918 -9.006 1.00 98.00 93 ARG A C 1
ATOM 748 O O . ARG A 1 93 ? -6.276 -16.530 -8.124 1.00 98.00 93 ARG A O 1
ATOM 755 N N . ALA A 1 94 ? -5.023 -16.514 -9.996 1.00 97.94 94 ALA A N 1
ATOM 756 C CA . ALA A 1 94 ? -5.007 -17.961 -10.174 1.00 97.94 94 ALA A CA 1
ATOM 757 C C . ALA A 1 94 ? -4.351 -18.689 -8.982 1.00 97.94 94 ALA A C 1
ATOM 759 O O . ALA A 1 94 ? -4.860 -19.713 -8.531 1.00 97.94 94 ALA A O 1
ATOM 760 N N . ALA A 1 95 ? -3.265 -18.145 -8.418 1.00 98.06 95 ALA A N 1
ATOM 761 C CA . ALA A 1 95 ? -2.623 -18.712 -7.227 1.00 98.06 95 ALA A CA 1
ATOM 762 C C . ALA A 1 95 ? -3.541 -18.684 -5.994 1.00 98.06 95 ALA A C 1
ATOM 764 O O . ALA A 1 95 ? -3.619 -19.660 -5.244 1.00 98.06 95 ALA A O 1
ATOM 765 N N . VAL A 1 96 ? -4.280 -17.587 -5.796 1.00 97.31 96 VAL A N 1
ATOM 766 C CA . VAL A 1 96 ? -5.264 -17.488 -4.708 1.00 97.31 96 VAL A CA 1
ATOM 767 C C . VAL A 1 96 ? -6.413 -18.471 -4.905 1.00 97.31 96 VAL A C 1
ATOM 769 O O . VAL A 1 96 ? -6.791 -19.155 -3.956 1.00 97.31 96 VAL A O 1
ATOM 772 N N . GLU A 1 97 ? -6.926 -18.603 -6.127 1.00 96.88 97 GLU A N 1
ATOM 773 C CA . GLU A 1 97 ? -7.991 -19.556 -6.451 1.00 96.88 97 GLU A CA 1
ATOM 774 C C . GLU A 1 97 ? -7.565 -21.005 -6.172 1.00 96.88 97 GLU A C 1
ATOM 776 O O . GLU A 1 97 ? -8.280 -21.739 -5.484 1.00 96.88 97 GLU A O 1
ATOM 781 N N . ARG A 1 98 ? -6.360 -21.404 -6.602 1.00 96.25 98 ARG A N 1
ATOM 782 C CA . ARG A 1 98 ? -5.799 -22.734 -6.299 1.00 96.25 98 ARG A CA 1
ATOM 783 C C . ARG A 1 98 ? -5.662 -22.979 -4.794 1.00 96.25 98 ARG A C 1
ATOM 785 O O . ARG A 1 98 ? -5.870 -24.105 -4.337 1.00 96.25 98 ARG A O 1
ATOM 792 N N . ARG A 1 99 ? -5.356 -21.938 -4.009 1.00 94.50 99 ARG A N 1
ATOM 793 C CA . ARG A 1 99 ? -5.214 -22.017 -2.545 1.00 94.50 99 ARG A CA 1
ATOM 794 C C . ARG A 1 99 ? -6.535 -21.917 -1.777 1.00 94.50 99 ARG A C 1
ATOM 796 O O . ARG A 1 99 ? -6.549 -22.243 -0.590 1.00 94.50 99 ARG A O 1
ATOM 803 N N . ALA A 1 100 ? -7.644 -21.546 -2.414 1.00 90.75 100 ALA A N 1
ATOM 804 C CA . ALA A 1 100 ? -8.916 -21.285 -1.732 1.00 90.75 100 ALA A CA 1
ATOM 805 C C . ALA A 1 100 ? -9.424 -22.467 -0.882 1.00 90.75 100 ALA A C 1
ATOM 807 O O . ALA A 1 100 ? -10.101 -22.258 0.122 1.00 90.75 100 ALA A O 1
ATOM 808 N N . LYS A 1 101 ? -9.055 -23.707 -1.238 1.00 86.00 101 LYS A N 1
ATOM 809 C CA . LYS A 1 101 ? -9.367 -24.920 -0.457 1.00 86.00 101 LYS A CA 1
ATOM 810 C C . LYS A 1 101 ? -8.626 -25.006 0.882 1.00 86.00 101 L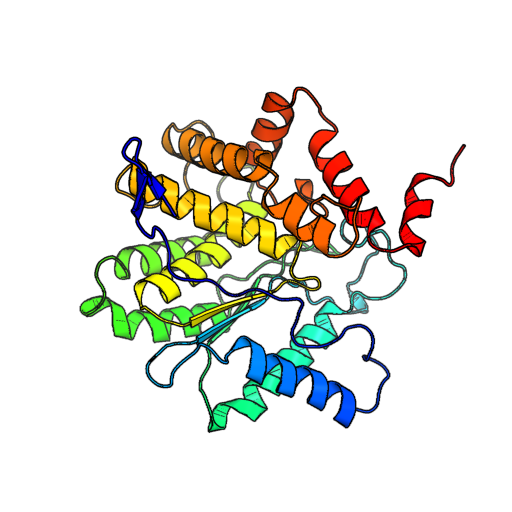YS A C 1
ATOM 812 O O . LYS A 1 101 ? -9.102 -25.675 1.790 1.00 86.00 101 LYS A O 1
ATOM 817 N N . THR A 1 102 ? -7.469 -24.362 0.989 1.00 86.75 102 THR A N 1
ATOM 818 C CA . THR A 1 102 ? -6.619 -24.368 2.186 1.00 86.75 102 THR A CA 1
ATOM 819 C C . THR A 1 102 ? -6.868 -23.140 3.051 1.00 86.75 102 THR A C 1
ATOM 821 O O . THR A 1 102 ? -6.860 -23.237 4.273 1.00 86.75 102 THR A O 1
ATOM 824 N N . GLN A 1 103 ? -7.062 -21.975 2.430 1.00 88.31 103 GLN A N 1
ATOM 825 C CA . GLN A 1 103 ? -7.257 -20.717 3.142 1.00 88.31 103 GLN A CA 1
ATOM 826 C C . GLN A 1 103 ? -8.016 -19.724 2.263 1.00 88.31 103 GLN A C 1
ATOM 828 O O . GLN A 1 103 ? -7.544 -19.352 1.187 1.00 88.31 103 GLN A O 1
ATOM 833 N N . ALA A 1 104 ? -9.177 -19.273 2.737 1.00 90.81 104 ALA A N 1
ATOM 834 C CA . ALA A 1 104 ? -9.878 -18.153 2.126 1.00 90.81 104 ALA A CA 1
ATOM 835 C C . ALA A 1 104 ? -9.114 -16.853 2.404 1.00 90.81 104 ALA A C 1
ATOM 837 O O . ALA A 1 104 ? -8.615 -16.641 3.509 1.00 90.81 104 ALA A O 1
ATOM 838 N N . MET A 1 105 ? -9.028 -15.981 1.403 1.00 94.50 105 MET A N 1
ATOM 839 C CA . MET A 1 105 ? -8.244 -14.757 1.489 1.00 94.50 105 MET A CA 1
ATOM 840 C C . MET A 1 105 ? -8.925 -13.618 0.753 1.00 94.50 105 MET A C 1
ATOM 842 O O . MET A 1 105 ? -9.486 -13.811 -0.327 1.00 94.50 105 MET A O 1
ATOM 846 N N . LEU A 1 106 ? -8.859 -12.427 1.343 1.00 97.50 106 LEU A N 1
ATOM 847 C CA . LEU A 1 106 ? -9.264 -11.205 0.671 1.00 97.50 106 LEU A CA 1
ATOM 848 C C . LEU A 1 106 ? -8.161 -10.779 -0.289 1.00 97.50 106 LEU A C 1
ATOM 850 O O . LEU A 1 106 ? -6.981 -10.792 0.056 1.00 97.50 106 LEU A O 1
ATOM 854 N N . GLN A 1 107 ? -8.556 -10.389 -1.488 1.00 98.06 107 GLN A N 1
ATOM 855 C CA . GLN A 1 107 ? -7.669 -9.767 -2.457 1.00 98.06 107 GLN A CA 1
ATOM 856 C C . GLN A 1 107 ? -8.146 -8.342 -2.666 1.00 98.06 107 GLN A C 1
ATOM 858 O O . GLN A 1 107 ? -9.349 -8.122 -2.665 1.00 98.06 107 GLN A O 1
ATOM 863 N N . SER A 1 108 ? -7.230 -7.407 -2.870 1.00 97.00 108 SER A N 1
ATOM 864 C CA . SER A 1 108 ? -7.536 -6.061 -3.355 1.00 97.00 108 SER A CA 1
ATOM 865 C C . SER A 1 108 ? -6.425 -5.608 -4.293 1.00 97.00 108 SER A C 1
ATOM 867 O O . SER A 1 108 ? -5.263 -5.988 -4.124 1.00 97.00 108 SER A O 1
ATOM 869 N N . ASN A 1 109 ? -6.774 -4.831 -5.318 1.00 97.88 109 ASN A N 1
ATOM 870 C CA . ASN A 1 109 ? -5.785 -4.183 -6.167 1.00 97.88 109 ASN A CA 1
ATOM 871 C C . ASN A 1 109 ? -6.135 -2.717 -6.367 1.00 97.88 109 ASN A C 1
ATOM 873 O O . ASN A 1 109 ? -7.216 -2.416 -6.861 1.00 97.88 109 ASN A O 1
ATOM 877 N N . HIS A 1 110 ? -5.179 -1.836 -6.097 1.00 94.56 110 HIS A N 1
ATOM 878 C CA . HIS A 1 110 ? -5.328 -0.411 -6.367 1.00 94.56 110 HIS A CA 1
ATOM 879 C C . HIS A 1 110 ? -4.488 -0.030 -7.584 1.00 94.56 110 HIS A C 1
ATOM 881 O O . HIS A 1 110 ? -3.272 0.157 -7.454 1.00 94.56 110 HIS A O 1
ATOM 887 N N . PRO A 1 111 ? -5.073 0.055 -8.792 1.00 89.75 111 PRO A N 1
ATOM 888 C CA . PRO A 1 111 ? -4.378 0.636 -9.926 1.00 89.75 111 PRO A CA 1
ATOM 889 C C . PRO A 1 111 ? -4.244 2.142 -9.710 1.00 89.75 111 PRO A C 1
ATOM 891 O O . PRO A 1 111 ? -5.162 2.793 -9.228 1.00 89.75 111 PRO A O 1
ATOM 894 N N . TYR A 1 112 ? -3.097 2.699 -10.077 1.00 82.56 112 TYR A N 1
ATOM 895 C CA . TYR A 1 112 ? -2.973 4.141 -10.231 1.00 82.56 112 TYR A CA 1
ATOM 896 C C . TYR A 1 112 ? -1.945 4.441 -11.309 1.00 82.56 112 TYR A C 1
ATOM 898 O O . TYR A 1 112 ? -0.737 4.396 -11.080 1.00 82.56 112 TYR A O 1
ATOM 906 N N . ASN A 1 113 ? -2.432 4.635 -12.529 1.00 79.62 113 ASN A N 1
ATOM 907 C CA . ASN A 1 113 ? -1.593 4.898 -13.691 1.00 79.62 113 ASN A CA 1
ATOM 908 C C . ASN A 1 113 ? -2.329 5.790 -14.690 1.00 79.62 113 ASN A C 1
ATOM 910 O O . ASN A 1 113 ? -3.562 5.839 -14.704 1.00 79.62 113 ASN A O 1
ATOM 914 N N . ILE A 1 114 ? -1.568 6.459 -15.549 1.00 67.50 114 ILE A N 1
ATOM 915 C CA . ILE A 1 114 ? -2.089 7.183 -16.700 1.00 67.50 114 ILE A CA 1
ATOM 916 C C . ILE A 1 114 ? -1.703 6.431 -17.973 1.00 67.50 114 ILE A C 1
ATOM 918 O O . ILE A 1 114 ? -0.552 6.048 -18.164 1.00 67.50 114 ILE A O 1
ATOM 922 N N . ALA A 1 115 ? -2.675 6.189 -18.845 1.00 70.06 115 ALA A N 1
ATOM 923 C CA . ALA A 1 115 ? -2.414 5.787 -20.224 1.00 70.06 115 ALA A CA 1
ATOM 924 C C . ALA A 1 115 ? -3.269 6.667 -21.147 1.00 70.06 115 ALA A C 1
ATOM 926 O O . ALA A 1 115 ? -3.138 7.887 -21.097 1.00 70.06 115 ALA A O 1
ATOM 927 N N . LYS A 1 116 ? -4.212 6.109 -21.918 1.00 49.53 116 LYS A N 1
ATOM 928 C CA . LYS A 1 116 ? -5.251 6.921 -22.595 1.00 49.53 116 LYS A CA 1
ATOM 929 C C . LYS A 1 116 ? -6.213 7.612 -21.619 1.00 49.53 116 LYS A C 1
ATOM 931 O O . LYS A 1 116 ? -6.824 8.621 -21.960 1.00 49.53 116 LYS A O 1
ATOM 936 N N . ARG A 1 117 ? -6.402 7.028 -20.434 1.00 67.88 117 ARG A N 1
ATOM 937 C CA . ARG A 1 117 ? -7.250 7.517 -19.337 1.00 67.88 11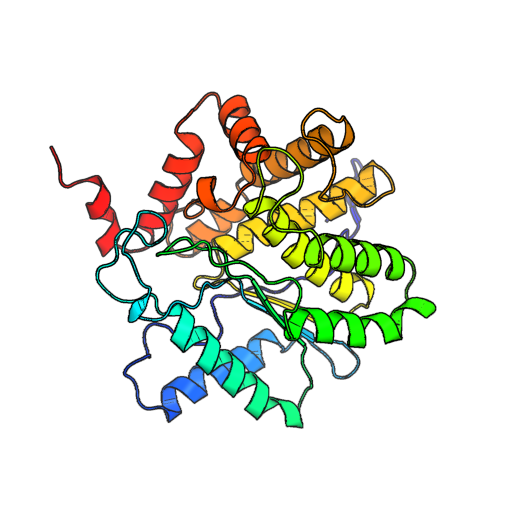7 ARG A CA 1
ATOM 938 C C . ARG A 1 117 ? -6.528 7.277 -18.011 1.00 67.88 117 ARG A C 1
ATOM 940 O O . ARG A 1 117 ? -5.567 6.509 -17.966 1.00 67.88 117 ARG A O 1
ATOM 947 N N . VAL A 1 118 ? -6.999 7.923 -16.947 1.00 76.00 118 VAL A N 1
ATOM 948 C CA . VAL A 1 118 ? -6.576 7.605 -15.577 1.00 76.00 118 VAL A CA 1
ATOM 949 C C . VAL A 1 118 ? -7.207 6.267 -15.183 1.00 76.00 118 VAL A C 1
ATOM 951 O O . VAL A 1 118 ? -8.430 6.127 -15.232 1.00 76.00 118 VAL A O 1
ATOM 954 N N . TYR A 1 119 ? -6.380 5.290 -14.816 1.00 81.75 119 TYR A N 1
ATOM 955 C CA . TYR A 1 119 ? -6.803 4.014 -14.236 1.00 81.75 119 TYR A CA 1
ATOM 956 C C . TYR A 1 119 ? -6.702 4.126 -12.715 1.00 81.75 119 TYR A C 1
ATOM 958 O O . TYR A 1 119 ? -5.612 4.367 -12.201 1.00 81.75 119 TYR A O 1
ATOM 966 N N . TYR A 1 120 ? -7.829 3.969 -12.022 1.00 87.12 120 TYR A N 1
ATOM 967 C CA . TYR A 1 120 ? -7.966 4.096 -10.566 1.00 87.12 120 TYR A CA 1
ATOM 968 C C . TYR A 1 120 ? -9.012 3.101 -10.036 1.00 87.12 120 TYR A C 1
ATOM 970 O O . TYR A 1 120 ? -9.728 2.486 -10.834 1.00 87.12 120 TYR A O 1
ATOM 978 N N . THR A 1 121 ? -9.112 2.926 -8.715 1.00 90.38 121 THR A N 1
ATOM 979 C CA . THR A 1 121 ? -10.058 1.976 -8.101 1.00 90.38 121 THR A CA 1
ATOM 980 C C . THR A 1 121 ? -11.502 2.480 -8.250 1.00 90.38 121 THR A C 1
ATOM 982 O O . THR A 1 121 ? -11.837 3.515 -7.663 1.00 90.38 121 THR A O 1
ATOM 985 N N . PRO A 1 122 ? -12.397 1.806 -8.995 1.00 91.25 122 PRO A N 1
ATOM 986 C CA . PRO A 1 122 ? -13.760 2.293 -9.188 1.00 91.25 122 PRO A CA 1
ATOM 987 C C . PRO A 1 122 ? -14.609 2.136 -7.916 1.00 91.25 122 PRO A C 1
ATOM 989 O O . PRO A 1 122 ? -14.356 1.272 -7.083 1.00 91.25 122 PRO A O 1
ATOM 992 N N . SER A 1 123 ? -15.661 2.944 -7.766 1.00 92.56 123 SER A N 1
ATOM 993 C CA . SER A 1 123 ? -16.537 2.891 -6.581 1.00 92.56 123 SER A CA 1
ATOM 994 C C . SER A 1 123 ? -17.335 1.587 -6.448 1.00 92.56 123 SER A C 1
ATOM 996 O O . SER A 1 123 ? -17.790 1.241 -5.362 1.00 92.56 123 SER A O 1
ATOM 998 N N . ASN A 1 124 ? -17.504 0.853 -7.549 1.00 93.31 124 ASN A N 1
ATOM 999 C CA . ASN A 1 124 ? -18.157 -0.454 -7.606 1.00 93.31 124 ASN A CA 1
ATOM 1000 C C . ASN A 1 124 ? -17.154 -1.617 -7.708 1.00 93.31 124 ASN A C 1
ATOM 1002 O O . ASN A 1 124 ? -17.513 -2.688 -8.208 1.00 93.31 124 ASN A O 1
ATOM 1006 N N . ASP A 1 125 ? -15.906 -1.406 -7.278 1.00 95.69 125 ASP A N 1
ATOM 1007 C CA . ASP A 1 125 ? -14.886 -2.449 -7.261 1.00 95.69 125 ASP A CA 1
ATOM 1008 C C . ASP A 1 125 ? -15.348 -3.672 -6.447 1.00 95.69 125 ASP A C 1
ATOM 1010 O O . ASP A 1 125 ? -15.794 -3.568 -5.301 1.00 95.69 125 ASP A O 1
ATOM 1014 N N . LYS A 1 126 ? -15.280 -4.856 -7.064 1.00 97.62 126 LYS A N 1
ATOM 1015 C CA . LYS A 1 126 ? -15.835 -6.090 -6.486 1.00 97.62 126 LYS A CA 1
ATOM 1016 C C . LYS A 1 126 ? -15.078 -6.531 -5.239 1.00 97.62 126 LYS A C 1
ATOM 1018 O O . LYS A 1 126 ? -15.695 -7.058 -4.313 1.00 97.62 126 LYS A O 1
ATOM 1023 N N . ASP A 1 127 ? -13.767 -6.335 -5.226 1.00 97.50 127 ASP A N 1
ATOM 1024 C CA . ASP A 1 127 ? -12.915 -6.727 -4.115 1.00 97.50 127 ASP A CA 1
ATOM 1025 C C . ASP A 1 127 ? -13.133 -5.802 -2.917 1.00 97.50 127 ASP A C 1
ATOM 1027 O O . ASP A 1 127 ? -13.324 -6.287 -1.799 1.00 97.50 127 ASP A O 1
ATOM 1031 N N . SER A 1 128 ? -13.233 -4.492 -3.156 1.00 97.62 128 SER A N 1
ATOM 1032 C CA . SER A 1 128 ? -13.598 -3.502 -2.137 1.00 97.62 128 SER A CA 1
ATOM 1033 C C . SER A 1 128 ? -14.956 -3.802 -1.497 1.00 97.62 128 SER A C 1
ATOM 1035 O O . SER A 1 128 ? -15.100 -3.778 -0.271 1.00 97.62 128 SER A O 1
ATOM 1037 N N . LEU A 1 129 ? -15.965 -4.135 -2.309 1.00 97.94 129 LEU A N 1
ATOM 1038 C CA . LEU A 1 129 ? -17.295 -4.502 -1.812 1.00 97.94 129 LEU A CA 1
ATOM 1039 C C . LEU A 1 129 ? -17.270 -5.813 -1.013 1.00 97.94 129 LEU A C 1
ATOM 1041 O O . LEU A 1 129 ? -17.948 -5.920 0.013 1.00 97.94 129 LEU A O 1
ATOM 1045 N N . ASN A 1 130 ? -16.474 -6.796 -1.442 1.00 98.25 130 ASN A N 1
ATOM 1046 C CA . ASN A 1 130 ? -16.283 -8.041 -0.701 1.00 98.25 130 ASN A CA 1
ATOM 1047 C C . ASN A 1 130 ? -15.583 -7.798 0.647 1.00 98.25 130 ASN A C 1
ATOM 1049 O O . ASN A 1 130 ? -16.039 -8.309 1.671 1.00 98.25 130 ASN A O 1
ATOM 1053 N N . LEU A 1 131 ? -14.534 -6.970 0.679 1.00 98.38 131 LEU A N 1
ATOM 1054 C CA . LEU A 1 131 ? -13.849 -6.576 1.912 1.00 98.38 131 LEU A CA 1
ATOM 1055 C C . LEU A 1 131 ? -14.821 -5.917 2.892 1.00 98.38 131 LEU A C 1
ATOM 1057 O O . LEU A 1 131 ? -14.889 -6.337 4.047 1.00 98.38 131 LEU A O 1
ATOM 1061 N N . LEU A 1 132 ? -15.629 -4.955 2.433 1.00 98.25 132 LEU A N 1
ATOM 1062 C CA . LEU A 1 132 ? -16.669 -4.322 3.250 1.00 98.25 132 LEU A CA 1
ATOM 1063 C C . LEU A 1 132 ? -17.671 -5.347 3.798 1.00 98.25 132 LEU A C 1
ATOM 1065 O O . LEU A 1 132 ? -17.987 -5.329 4.990 1.00 98.25 132 LEU A O 1
ATOM 1069 N N . ALA A 1 133 ? -18.160 -6.254 2.950 1.00 98.19 133 ALA A N 1
ATOM 1070 C CA . ALA A 1 133 ? -19.134 -7.269 3.342 1.00 98.19 133 ALA A CA 1
ATOM 1071 C C . ALA A 1 133 ? -18.576 -8.249 4.388 1.00 98.19 133 ALA A C 1
ATOM 1073 O O . ALA A 1 133 ? -19.281 -8.613 5.333 1.00 98.19 133 ALA A O 1
ATOM 1074 N N . VAL A 1 134 ? -17.315 -8.667 4.245 1.00 97.75 134 VAL A N 1
ATOM 1075 C CA . VAL A 1 134 ? -16.647 -9.566 5.193 1.00 97.75 134 VAL A CA 1
ATOM 1076 C C . VAL A 1 134 ? -16.310 -8.839 6.493 1.00 97.75 134 VAL A C 1
ATOM 1078 O O . VAL A 1 134 ? -16.671 -9.325 7.564 1.00 97.75 134 VAL A O 1
ATOM 1081 N N . ALA A 1 135 ? -15.692 -7.660 6.423 1.00 97.69 135 ALA A N 1
ATOM 1082 C CA . ALA A 1 135 ? -15.263 -6.908 7.600 1.00 97.69 135 ALA A CA 1
ATOM 1083 C C . ALA A 1 135 ? -16.445 -6.429 8.462 1.00 97.69 135 ALA A C 1
ATOM 1085 O O . ALA A 1 135 ? -16.346 -6.412 9.689 1.00 97.69 135 ALA A O 1
ATOM 1086 N N . LYS A 1 136 ? -17.607 -6.138 7.858 1.00 98.00 136 LYS A N 1
ATOM 1087 C CA . LYS A 1 136 ? -18.830 -5.770 8.594 1.00 98.00 136 LYS A CA 1
ATOM 1088 C C . LYS A 1 136 ? -19.282 -6.841 9.594 1.00 98.00 136 LYS A C 1
ATOM 1090 O O . LYS A 1 136 ? -19.889 -6.498 10.605 1.00 98.00 136 LYS A O 1
ATOM 1095 N N . LYS A 1 137 ? -18.946 -8.117 9.368 1.00 97.44 137 LYS A N 1
ATOM 1096 C CA . LYS A 1 137 ? -19.254 -9.221 10.298 1.00 97.44 137 LYS A CA 1
ATOM 1097 C C . LYS A 1 137 ? -18.536 -9.088 11.646 1.00 97.44 137 LYS A C 1
ATOM 1099 O O . LYS A 1 137 ? -18.995 -9.660 12.625 1.00 97.44 137 LYS A O 1
ATOM 1104 N N . TYR A 1 138 ? -17.447 -8.320 11.697 1.00 97.31 138 TYR A N 1
ATOM 1105 C CA . TYR A 1 138 ? -16.634 -8.098 12.894 1.00 97.31 138 TYR A CA 1
ATOM 1106 C C . TYR A 1 138 ? -16.970 -6.774 13.602 1.00 97.31 138 TYR A C 1
ATOM 1108 O O . TYR A 1 138 ? -16.503 -6.530 14.712 1.00 97.31 138 TYR A O 1
ATOM 1116 N N . ALA A 1 139 ? -17.788 -5.904 12.995 1.00 96.56 139 ALA A N 1
ATOM 1117 C CA . ALA A 1 139 ? -17.994 -4.531 13.464 1.00 96.56 139 ALA A CA 1
ATOM 1118 C C . ALA A 1 139 ? -18.560 -4.438 14.892 1.00 96.56 139 ALA A C 1
ATOM 1120 O O . ALA A 1 139 ? -18.178 -3.541 15.640 1.00 96.56 139 ALA A O 1
ATOM 1121 N N . SER A 1 140 ? -19.429 -5.372 15.293 1.00 96.31 140 SER A N 1
ATOM 1122 C CA . SER A 1 140 ? -20.018 -5.394 16.640 1.00 96.31 140 SER A CA 1
ATOM 1123 C C . SER A 1 140 ? -19.051 -5.870 17.726 1.00 96.31 140 SER A C 1
ATOM 1125 O O . SER A 1 140 ? -19.226 -5.514 18.887 1.00 96.31 140 SER A O 1
ATOM 1127 N N . SER A 1 141 ? -18.053 -6.685 17.372 1.00 96.50 141 SER A N 1
ATOM 1128 C CA . SER A 1 141 ? -17.094 -7.288 18.311 1.00 96.50 141 SER A CA 1
ATOM 1129 C C . SER A 1 141 ? -15.728 -6.603 18.322 1.00 96.50 141 SER A C 1
ATOM 1131 O O . SER A 1 141 ? -14.911 -6.893 19.192 1.00 96.50 141 SER A O 1
ATOM 1133 N N . THR A 1 142 ? -15.459 -5.712 17.367 1.00 97.56 142 THR A N 1
ATOM 1134 C CA . THR A 1 142 ? -14.146 -5.089 17.174 1.00 97.56 142 THR A CA 1
ATOM 1135 C C . THR A 1 142 ? -14.243 -3.568 17.358 1.00 97.56 142 THR A C 1
ATOM 1137 O O . THR A 1 142 ? -14.670 -2.857 16.442 1.00 97.56 142 THR A O 1
ATOM 1140 N N . PRO A 1 143 ? -13.839 -3.030 18.527 1.00 96.94 143 PRO A N 1
ATOM 1141 C CA . PRO A 1 143 ? -13.920 -1.600 18.814 1.00 96.94 143 PRO A CA 1
ATOM 1142 C C . PRO A 1 143 ? -13.201 -0.731 17.774 1.00 96.94 143 PRO A C 1
ATOM 1144 O O . PRO A 1 143 ? -12.062 -0.994 17.395 1.00 96.94 143 PRO A O 1
ATOM 1147 N N . GLY A 1 144 ? -13.864 0.336 17.323 1.00 95.44 144 GLY A N 1
ATOM 1148 C CA . GLY A 1 144 ? -13.315 1.291 16.353 1.00 95.44 144 GLY A CA 1
ATOM 1149 C C . GLY A 1 144 ? -13.330 0.829 14.890 1.00 95.44 144 GLY A C 1
ATOM 1150 O O . GLY A 1 144 ? -13.028 1.640 14.014 1.00 95.44 144 GLY A O 1
ATOM 1151 N N . LEU A 1 145 ? -13.717 -0.421 14.602 1.00 98.12 145 LEU A N 1
ATOM 1152 C CA . LEU A 1 145 ? -13.795 -0.934 13.231 1.00 98.12 145 LEU A CA 1
ATOM 1153 C C . LEU A 1 145 ? -14.878 -0.223 12.410 1.00 98.12 145 LEU A C 1
ATOM 1155 O O . LEU A 1 145 ? -14.641 0.116 11.256 1.00 98.12 145 LEU A O 1
ATOM 1159 N N . GLN A 1 146 ? -16.041 0.055 13.006 1.00 98.19 146 GLN A N 1
ATOM 1160 C CA . GLN A 1 146 ? -17.162 0.697 12.311 1.00 98.19 146 GLN A CA 1
ATOM 1161 C C . GLN A 1 146 ? -16.763 2.037 11.668 1.00 98.19 146 GLN A C 1
ATOM 1163 O O . GLN A 1 146 ? -17.064 2.267 10.501 1.00 98.19 146 GLN A O 1
ATOM 1168 N N . THR A 1 147 ? -16.001 2.872 12.384 1.00 97.81 147 THR A N 1
ATOM 1169 C CA . THR A 1 147 ? -15.502 4.155 11.865 1.00 97.81 147 THR A CA 1
ATOM 1170 C C . THR A 1 147 ? -14.595 3.974 10.646 1.00 97.81 147 THR A C 1
ATOM 1172 O O . THR A 1 147 ? -14.694 4.736 9.691 1.00 97.81 147 THR A O 1
ATOM 1175 N N . LEU A 1 148 ? -13.730 2.954 10.645 1.00 98.56 148 LEU A N 1
ATOM 1176 C CA . LEU A 1 148 ? -12.867 2.655 9.498 1.00 98.56 148 LEU A CA 1
ATOM 1177 C C . LEU A 1 148 ? -13.676 2.172 8.288 1.00 98.56 148 LEU A C 1
ATOM 1179 O O . LEU A 1 148 ? -13.384 2.573 7.165 1.00 98.56 148 LEU A O 1
ATOM 1183 N N . LEU A 1 149 ? -14.707 1.347 8.505 1.00 98.50 149 LEU A N 1
ATOM 1184 C CA . LEU A 1 149 ? -15.589 0.867 7.434 1.00 98.50 149 LEU A CA 1
ATOM 1185 C C . LEU A 1 149 ? -16.390 2.008 6.799 1.00 98.50 149 LEU A C 1
ATOM 1187 O O . LEU A 1 149 ? -16.544 2.048 5.580 1.00 98.50 149 LEU A O 1
ATOM 1191 N N . GLU A 1 150 ? -16.881 2.940 7.614 1.00 98.00 150 GLU A N 1
ATOM 1192 C CA . GLU A 1 150 ? -17.585 4.138 7.147 1.00 98.00 150 GLU A CA 1
ATOM 1193 C C . GLU A 1 150 ? -16.665 5.054 6.343 1.00 98.00 150 GLU A C 1
ATOM 1195 O O . GLU A 1 150 ? -17.043 5.489 5.255 1.00 98.00 150 GLU A O 1
ATOM 1200 N N . GLN A 1 151 ? -15.439 5.286 6.823 1.00 97.69 151 GLN A N 1
ATOM 1201 C CA . GLN A 1 151 ? -14.442 6.055 6.080 1.00 97.69 151 GLN A CA 1
ATOM 1202 C C . GLN A 1 151 ? -14.072 5.374 4.763 1.00 97.69 151 GLN A C 1
ATOM 1204 O O . GLN A 1 151 ? -14.104 6.024 3.725 1.00 97.69 151 GLN A O 1
ATOM 1209 N N . TYR A 1 152 ? -13.787 4.069 4.769 1.00 98.31 152 TYR A N 1
ATOM 1210 C CA . TYR A 1 152 ? -13.446 3.337 3.547 1.00 98.31 152 TYR A CA 1
ATOM 1211 C C . TYR A 1 152 ? -14.573 3.410 2.521 1.00 98.31 152 TYR A C 1
ATOM 1213 O O . TYR A 1 152 ? -14.331 3.728 1.359 1.00 98.31 152 TYR A O 1
ATOM 1221 N N . LYS A 1 153 ? -15.818 3.198 2.962 1.00 97.31 153 LYS A N 1
ATOM 1222 C CA . LYS A 1 153 ? -16.994 3.339 2.104 1.00 97.31 153 LYS A CA 1
ATOM 1223 C C . LYS A 1 153 ? -17.117 4.763 1.549 1.00 97.31 153 LYS A C 1
ATOM 1225 O O . LYS A 1 153 ? -17.326 4.911 0.350 1.00 97.31 153 LYS A O 1
ATOM 1230 N N . SER A 1 154 ? -16.941 5.786 2.386 1.00 95.44 154 SER A N 1
ATOM 1231 C CA . SER A 1 154 ? -16.987 7.193 1.966 1.00 95.44 154 SER A CA 1
ATOM 1232 C C . SER A 1 154 ? -15.925 7.512 0.910 1.00 95.44 154 SER A C 1
ATOM 1234 O O . SER A 1 154 ? -16.240 8.093 -0.124 1.00 95.44 154 SER A O 1
ATOM 1236 N N . VAL A 1 155 ? -14.679 7.066 1.102 1.00 94.81 155 VAL A N 1
ATOM 1237 C CA . VAL A 1 155 ? -13.594 7.271 0.127 1.00 94.81 155 VAL A CA 1
ATOM 1238 C C . VAL A 1 155 ? -13.856 6.492 -1.166 1.00 94.81 155 VAL A C 1
ATOM 1240 O O . VAL A 1 155 ? -13.653 7.023 -2.260 1.00 94.81 155 VAL A O 1
ATOM 1243 N N . LEU A 1 156 ? -14.357 5.260 -1.075 1.00 94.88 156 LEU A N 1
ATOM 1244 C CA . LEU A 1 156 ? -14.683 4.437 -2.240 1.00 94.88 156 LEU A CA 1
ATOM 1245 C C . LEU A 1 156 ? -15.792 5.075 -3.087 1.00 94.88 156 LEU A C 1
ATOM 1247 O O . LEU A 1 156 ? -15.650 5.167 -4.308 1.00 94.88 156 LEU A O 1
ATOM 1251 N N . GLU A 1 157 ? -16.860 5.537 -2.432 1.00 92.38 157 GLU A N 1
ATOM 1252 C CA . GLU A 1 157 ? -18.023 6.193 -3.041 1.00 92.38 157 GLU A CA 1
ATOM 1253 C C . GLU A 1 157 ? -17.773 7.658 -3.400 1.00 92.38 157 GLU A C 1
ATOM 1255 O O . GLU A 1 157 ? -18.551 8.230 -4.173 1.00 92.38 157 GLU A O 1
ATOM 1260 N N . SER A 1 158 ? -16.699 8.263 -2.878 1.00 87.38 158 SER A N 1
ATOM 1261 C CA . SER A 1 158 ? -16.311 9.616 -3.250 1.00 87.38 158 SER A CA 1
ATOM 1262 C C . SER A 1 158 ? -16.187 9.666 -4.766 1.00 87.38 158 SER A C 1
ATOM 1264 O O . SER A 1 158 ? -15.489 8.865 -5.402 1.00 87.38 158 SER A O 1
ATOM 1266 N N . LYS A 1 159 ? -16.971 10.566 -5.373 1.00 65.94 159 LYS A N 1
ATOM 1267 C CA . LYS A 1 159 ? -16.896 10.763 -6.814 1.00 65.94 159 LYS A CA 1
ATOM 1268 C C . LYS A 1 159 ? -15.450 11.120 -7.148 1.00 65.94 159 LYS A C 1
ATOM 1270 O O . LYS A 1 159 ? -14.836 11.837 -6.364 1.00 65.94 159 LYS A O 1
ATOM 1275 N N . PRO A 1 160 ? -14.970 10.782 -8.351 1.00 53.50 160 PRO A N 1
ATOM 1276 C CA . PRO A 1 160 ? -13.745 11.337 -8.937 1.00 53.50 160 PRO A CA 1
ATOM 1277 C C . PRO A 1 160 ? -13.740 12.879 -9.100 1.00 53.50 160 PRO A C 1
ATOM 1279 O O . PRO A 1 160 ? -12.995 13.428 -9.908 1.00 53.50 160 PRO A O 1
ATOM 1282 N N . GLY A 1 161 ? -14.626 13.593 -8.404 1.00 44.34 161 GLY A N 1
ATOM 1283 C CA . GLY A 1 161 ? -14.792 15.029 -8.466 1.00 44.34 161 GLY A CA 1
ATOM 1284 C C . GLY A 1 161 ? -15.984 15.504 -7.641 1.00 44.34 161 GLY A C 1
ATOM 1285 O O . GLY A 1 161 ? -17.132 15.148 -7.919 1.00 44.34 161 GLY A O 1
ATOM 1286 N N . THR A 1 162 ? -15.712 16.407 -6.705 1.00 40.28 162 THR A N 1
ATOM 1287 C CA . THR A 1 162 ? -16.619 17.504 -6.360 1.00 40.28 162 THR A CA 1
ATOM 1288 C C . THR A 1 162 ? -15.781 18.765 -6.147 1.00 40.28 162 THR A C 1
ATOM 1290 O O . THR A 1 162 ? -14.948 18.798 -5.254 1.00 40.28 162 THR A O 1
ATOM 1293 N N . ALA A 1 163 ? -16.029 19.773 -6.992 1.00 40.50 163 ALA A N 1
ATOM 1294 C CA . ALA A 1 163 ? -15.502 21.141 -6.962 1.00 40.50 163 ALA A CA 1
ATOM 1295 C C . ALA A 1 163 ? -13.970 21.324 -7.162 1.00 40.50 163 ALA A C 1
ATOM 1297 O O . ALA A 1 163 ? -13.186 21.424 -6.230 1.00 40.50 163 ALA A O 1
ATOM 1298 N N . THR A 1 164 ? -13.574 21.515 -8.425 1.00 44.88 164 THR A N 1
ATOM 1299 C CA . THR A 1 164 ? -12.379 22.237 -8.934 1.00 44.88 164 THR A CA 1
ATOM 1300 C C . THR A 1 164 ? -11.005 21.547 -9.118 1.00 44.88 164 THR A C 1
ATOM 1302 O O . THR A 1 164 ? -10.474 21.730 -10.208 1.00 44.88 164 THR A O 1
ATOM 1305 N N . ILE A 1 165 ? -10.434 20.730 -8.219 1.00 54.09 165 ILE A N 1
ATOM 1306 C CA . ILE A 1 165 ? -9.175 19.954 -8.460 1.00 54.09 165 ILE A CA 1
ATOM 1307 C C . ILE A 1 165 ? -9.245 18.647 -7.640 1.00 54.09 165 ILE A C 1
ATOM 1309 O O . ILE A 1 165 ? -9.615 18.710 -6.472 1.00 54.09 165 ILE A O 1
ATOM 1313 N N . PHE A 1 166 ? -8.969 17.467 -8.225 1.00 70.81 166 PHE A N 1
ATOM 1314 C CA . PHE A 1 166 ? -9.181 16.163 -7.561 1.00 70.81 166 PHE A CA 1
ATOM 1315 C C . PHE A 1 166 ? -7.877 15.413 -7.258 1.00 70.81 166 PHE A C 1
ATOM 1317 O O . PHE A 1 166 ? -7.065 15.185 -8.154 1.00 70.81 166 PHE A O 1
ATOM 1324 N N . ASP A 1 167 ? -7.735 14.964 -6.010 1.00 81.88 167 ASP A N 1
ATOM 1325 C CA . ASP A 1 167 ? -6.582 14.216 -5.502 1.00 81.88 167 ASP A CA 1
ATOM 1326 C C . ASP A 1 167 ? -6.785 12.692 -5.645 1.00 81.88 167 ASP A C 1
ATOM 1328 O O . ASP A 1 167 ? -7.132 11.985 -4.694 1.00 81.88 167 ASP A O 1
ATOM 1332 N N . TYR A 1 168 ? -6.598 12.171 -6.865 1.00 85.94 168 TYR A N 1
ATOM 1333 C CA . TYR A 1 168 ? -6.651 10.723 -7.122 1.00 85.94 168 TYR A CA 1
ATOM 1334 C C . TYR A 1 168 ? -5.569 9.963 -6.348 1.00 85.94 168 TYR A C 1
ATOM 1336 O O . TYR A 1 168 ? -5.842 8.883 -5.827 1.00 85.94 168 TYR A O 1
ATOM 1344 N N . ALA A 1 169 ? -4.364 10.531 -6.252 1.00 87.50 169 ALA A N 1
ATOM 1345 C CA . ALA A 1 169 ? -3.252 9.943 -5.514 1.00 87.50 169 ALA A CA 1
ATOM 1346 C C . ALA A 1 169 ? -3.636 9.726 -4.046 1.00 87.50 169 ALA A C 1
ATOM 1348 O O . ALA A 1 169 ? -3.529 8.613 -3.526 1.00 87.50 169 ALA A O 1
ATOM 1349 N N . GLY A 1 170 ? -4.181 10.761 -3.406 1.00 91.19 170 GLY A N 1
ATOM 1350 C CA . GLY A 1 170 ? -4.657 10.699 -2.032 1.00 91.19 170 GLY A CA 1
ATOM 1351 C C . GLY A 1 170 ? -5.768 9.686 -1.866 1.00 91.19 170 GLY A C 1
ATOM 1352 O O . GLY A 1 170 ? -5.697 8.868 -0.952 1.00 91.19 170 GLY A O 1
ATOM 1353 N N . ARG A 1 171 ? -6.748 9.654 -2.776 1.00 94.00 171 ARG A N 1
ATOM 1354 C CA . ARG A 1 171 ? -7.829 8.663 -2.717 1.00 94.00 171 ARG A CA 1
ATOM 1355 C C . ARG A 1 171 ? -7.286 7.233 -2.682 1.00 94.00 171 ARG A C 1
ATOM 1357 O O . ARG A 1 171 ? -7.703 6.450 -1.832 1.00 94.00 171 ARG A O 1
ATOM 1364 N N . GLU A 1 172 ? -6.352 6.888 -3.565 1.00 95.12 172 GLU A N 1
ATOM 1365 C CA . GLU A 1 172 ? -5.776 5.537 -3.622 1.00 95.12 172 GLU A CA 1
ATOM 1366 C C . GLU A 1 172 ? -4.922 5.210 -2.382 1.00 95.12 172 GLU A C 1
ATOM 1368 O O . GLU A 1 172 ? -4.953 4.078 -1.884 1.00 95.12 172 GLU A O 1
ATOM 1373 N N . LEU A 1 173 ? -4.211 6.193 -1.819 1.00 96.12 173 LEU A N 1
ATOM 1374 C CA . LEU A 1 173 ? -3.500 6.019 -0.548 1.00 96.12 173 LEU A CA 1
ATOM 1375 C C . LEU A 1 173 ? -4.461 5.810 0.625 1.00 96.12 173 LEU A C 1
ATOM 1377 O O . LEU A 1 173 ? -4.258 4.896 1.419 1.00 96.12 173 LEU A O 1
ATOM 1381 N N . PHE A 1 174 ? -5.543 6.582 0.716 1.00 97.56 174 PHE A N 1
ATOM 1382 C CA . PHE A 1 174 ? -6.560 6.381 1.748 1.00 97.56 174 PHE A CA 1
ATOM 1383 C C . PHE A 1 174 ? -7.246 5.023 1.617 1.00 97.56 174 PHE A C 1
ATOM 1385 O O . PHE A 1 174 ? -7.377 4.334 2.625 1.00 97.56 174 PHE A O 1
ATOM 1392 N N . LEU A 1 175 ? -7.643 4.604 0.410 1.00 98.00 175 LEU A N 1
ATOM 1393 C CA . LEU A 1 175 ? -8.232 3.278 0.199 1.00 98.00 175 LEU A CA 1
ATOM 1394 C C . LEU A 1 175 ? -7.277 2.178 0.666 1.00 98.00 175 LEU A C 1
ATOM 1396 O O . LEU A 1 175 ? -7.637 1.388 1.538 1.00 98.00 175 LEU A O 1
ATOM 1400 N N . SER A 1 176 ? -6.044 2.179 0.156 1.00 98.38 176 SER A N 1
ATOM 1401 C CA . SER A 1 176 ? -5.068 1.140 0.487 1.00 98.38 176 SER A CA 1
ATOM 1402 C C . SER A 1 176 ? -4.704 1.114 1.976 1.00 98.38 176 SER A C 1
ATOM 1404 O O . SER A 1 176 ? -4.661 0.034 2.574 1.00 98.38 176 SER A O 1
ATOM 1406 N N . SER A 1 177 ? -4.524 2.274 2.613 1.00 98.75 177 SER A N 1
ATOM 1407 C CA . SER A 1 177 ? -4.255 2.366 4.051 1.00 98.75 177 SER A CA 1
ATOM 1408 C C . SER A 1 177 ? -5.439 1.931 4.911 1.00 98.75 177 SER A C 1
ATOM 1410 O O . SER A 1 177 ? -5.249 1.224 5.901 1.00 98.75 177 SER A O 1
ATOM 1412 N N . LEU A 1 178 ? -6.667 2.310 4.551 1.00 98.81 178 LEU A N 1
ATOM 1413 C CA . LEU A 1 178 ? -7.865 1.929 5.301 1.00 98.81 178 LEU A CA 1
ATOM 1414 C C . LEU A 1 178 ? -8.094 0.415 5.266 1.00 98.81 178 LEU A C 1
ATOM 1416 O O . LEU A 1 178 ? -8.440 -0.152 6.300 1.00 98.81 178 LEU A O 1
ATOM 1420 N N . GLU A 1 179 ? -7.828 -0.261 4.145 1.00 98.81 179 GLU A N 1
ATOM 1421 C CA . GLU A 1 179 ? -7.859 -1.731 4.088 1.00 98.81 179 GLU A CA 1
ATOM 1422 C C . GLU A 1 179 ? -6.885 -2.354 5.088 1.00 98.81 179 GLU A C 1
ATOM 1424 O O . GLU A 1 179 ? -7.258 -3.248 5.850 1.00 98.81 179 GLU A O 1
ATOM 1429 N N . GLN A 1 180 ? -5.650 -1.848 5.145 1.00 98.75 180 GLN A N 1
ATOM 1430 C CA . GLN A 1 180 ? -4.659 -2.338 6.100 1.00 98.75 180 GLN A CA 1
ATOM 1431 C C . GLN A 1 180 ? -5.096 -2.071 7.542 1.00 98.75 180 GLN A C 1
ATOM 1433 O O . GLN A 1 180 ? -5.027 -2.969 8.379 1.00 98.75 180 GLN A O 1
ATOM 1438 N N . LEU A 1 181 ? -5.604 -0.874 7.844 1.00 98.81 181 LEU A N 1
ATOM 1439 C CA . LEU A 1 181 ? -6.111 -0.531 9.174 1.00 98.81 181 LEU A CA 1
ATOM 1440 C C . LEU A 1 181 ? -7.307 -1.398 9.582 1.00 98.81 181 LEU A C 1
ATOM 1442 O O . LEU A 1 181 ? -7.374 -1.818 10.737 1.00 98.81 181 LEU A O 1
ATOM 1446 N N . ILE A 1 182 ? -8.220 -1.708 8.658 1.00 98.75 182 ILE A N 1
ATOM 1447 C CA . ILE A 1 182 ? -9.350 -2.622 8.882 1.00 98.75 182 ILE A CA 1
ATOM 1448 C C . ILE A 1 182 ? -8.831 -4.002 9.293 1.00 98.75 182 ILE A C 1
ATOM 1450 O O . ILE A 1 182 ? -9.214 -4.513 10.347 1.00 98.75 182 ILE A O 1
ATOM 1454 N N . ILE A 1 183 ? -7.911 -4.577 8.514 1.00 98.50 183 ILE A N 1
ATOM 1455 C CA . ILE A 1 183 ? -7.343 -5.904 8.788 1.00 98.50 183 ILE A CA 1
ATOM 1456 C C . ILE A 1 183 ? -6.577 -5.920 10.110 1.00 98.50 183 ILE A C 1
ATOM 1458 O O . ILE A 1 183 ? -6.767 -6.828 10.919 1.00 98.50 183 ILE A O 1
ATOM 1462 N N . LEU A 1 184 ? -5.764 -4.897 10.375 1.00 98.19 184 LEU A N 1
ATOM 1463 C CA . LEU A 1 184 ? -5.012 -4.777 11.625 1.00 98.19 184 LEU A CA 1
ATOM 1464 C C . LEU A 1 184 ? -5.932 -4.641 12.841 1.00 98.19 184 LEU A C 1
ATOM 1466 O O . LEU A 1 184 ? -5.658 -5.248 13.873 1.00 98.19 184 LEU A O 1
ATOM 1470 N N . THR A 1 185 ? -7.028 -3.886 12.722 1.00 97.88 185 THR A N 1
ATOM 1471 C CA . THR A 1 185 ? -8.003 -3.698 13.810 1.00 97.88 185 THR A CA 1
ATOM 1472 C C . THR A 1 185 ? -8.768 -4.994 14.093 1.00 97.88 185 THR A C 1
ATOM 1474 O O . THR A 1 185 ? -9.018 -5.311 15.253 1.00 97.88 185 THR A O 1
ATOM 1477 N N . ILE A 1 186 ? -9.085 -5.780 13.058 1.00 97.38 186 ILE A N 1
ATOM 1478 C CA . ILE A 1 186 ? -9.672 -7.127 13.197 1.00 97.38 186 ILE A CA 1
ATOM 1479 C C . ILE A 1 186 ? -8.675 -8.118 13.830 1.00 97.38 186 ILE A C 1
ATOM 1481 O O . ILE A 1 186 ? -9.088 -9.122 14.404 1.00 97.38 186 ILE A O 1
ATOM 1485 N N . GLY A 1 187 ? -7.369 -7.843 13.755 1.00 96.62 187 GLY A N 1
ATOM 1486 C CA . GLY A 1 187 ? -6.317 -8.781 14.152 1.00 96.62 187 GLY A CA 1
ATOM 1487 C C . GLY A 1 187 ? -5.966 -9.796 13.060 1.00 96.62 187 GLY A C 1
ATOM 1488 O O . GLY A 1 187 ? -5.401 -10.847 13.362 1.00 96.62 187 GLY A O 1
ATOM 1489 N N . GLY A 1 188 ? -6.306 -9.500 11.802 1.00 97.25 188 GLY A N 1
ATOM 1490 C CA . GLY A 1 188 ? -6.003 -10.327 10.636 1.00 97.25 188 GLY A CA 1
ATOM 1491 C C . GLY A 1 188 ? -4.539 -10.261 10.184 1.00 97.25 188 GLY A C 1
ATOM 1492 O O . GLY A 1 188 ? -3.700 -9.591 10.790 1.00 97.25 188 GLY A O 1
ATOM 1493 N N . HIS A 1 189 ? -4.230 -10.963 9.090 1.00 98.31 189 HIS A N 1
ATOM 1494 C CA . HIS A 1 189 ? -2.885 -10.987 8.502 1.00 98.31 189 HIS A CA 1
ATOM 1495 C C . HIS A 1 189 ? -2.761 -9.935 7.399 1.00 98.31 189 HIS A C 1
ATOM 1497 O O . HIS A 1 189 ? -3.385 -10.044 6.343 1.00 98.31 189 HIS A O 1
ATOM 1503 N N . SER A 1 190 ? -1.942 -8.917 7.657 1.00 98.38 190 SER A N 1
ATOM 1504 C CA . SER A 1 190 ? -1.666 -7.819 6.730 1.00 98.38 190 SER A CA 1
ATOM 1505 C C . SER A 1 190 ? -0.498 -8.178 5.814 1.00 98.38 190 SER A C 1
ATOM 1507 O O . SER A 1 190 ? 0.654 -8.228 6.255 1.00 98.38 190 SER A O 1
ATOM 1509 N N . TYR A 1 191 ? -0.782 -8.397 4.533 1.00 98.69 191 TYR A N 1
ATOM 1510 C CA . TYR A 1 191 ? 0.230 -8.532 3.494 1.00 98.69 191 TYR A CA 1
ATOM 1511 C C . TYR A 1 191 ? -0.085 -7.619 2.304 1.00 98.69 191 TYR A C 1
ATOM 1513 O O . TYR A 1 191 ? -1.242 -7.392 1.940 1.00 98.69 191 TYR A O 1
ATOM 1521 N N . GLY A 1 192 ? 0.960 -7.092 1.669 1.00 98.31 192 GLY A N 1
ATOM 1522 C CA . GLY A 1 192 ? 0.800 -6.469 0.366 1.00 98.31 192 GLY A CA 1
ATOM 1523 C C . GLY A 1 192 ? 2.096 -6.254 -0.398 1.00 98.31 192 GLY A C 1
ATOM 1524 O O . GLY A 1 192 ? 3.194 -6.322 0.156 1.00 98.31 192 GLY A O 1
ATOM 1525 N N . SER A 1 193 ? 1.959 -5.965 -1.685 1.00 98.31 193 SER A N 1
ATOM 1526 C CA . SER A 1 193 ? 3.078 -5.764 -2.603 1.00 98.31 193 SER A CA 1
ATOM 1527 C C . SER A 1 193 ? 2.765 -4.690 -3.646 1.00 98.31 193 SER A C 1
ATOM 1529 O O . SER A 1 193 ? 1.615 -4.371 -3.928 1.00 98.31 193 SER A O 1
ATOM 1531 N N . CYS A 1 194 ? 3.815 -4.133 -4.235 1.00 96.31 194 CYS A N 1
ATOM 1532 C CA . CYS A 1 194 ? 3.772 -3.592 -5.595 1.00 96.31 194 CYS A CA 1
ATOM 1533 C C . CYS A 1 194 ? 4.619 -4.525 -6.476 1.00 96.31 194 CYS A C 1
ATOM 1535 O O . CYS A 1 194 ? 5.027 -5.580 -5.990 1.00 96.31 194 CYS A O 1
ATOM 1537 N N . VAL A 1 195 ? 4.928 -4.174 -7.728 1.00 96.06 195 VAL A N 1
ATOM 1538 C CA . VAL A 1 195 ? 5.754 -5.051 -8.588 1.00 96.06 195 VAL A CA 1
ATOM 1539 C C . VAL A 1 195 ? 7.066 -5.443 -7.888 1.00 96.06 195 VAL A C 1
ATOM 1541 O O . VAL A 1 195 ? 7.355 -6.624 -7.716 1.00 96.06 195 VAL A O 1
ATOM 1544 N N . SER A 1 196 ? 7.813 -4.448 -7.410 1.00 94.75 196 SER A N 1
ATOM 1545 C CA . SER A 1 196 ? 9.128 -4.593 -6.767 1.00 94.75 196 SER A CA 1
ATOM 1546 C C . SER A 1 196 ? 9.069 -4.725 -5.241 1.00 94.75 196 SER A C 1
ATOM 1548 O O . SER A 1 196 ? 10.076 -4.980 -4.592 1.00 94.75 196 SER A O 1
ATOM 1550 N N . GLY A 1 197 ? 7.912 -4.451 -4.635 1.00 95.75 197 GLY A N 1
ATOM 1551 C CA . GLY A 1 197 ? 7.756 -4.402 -3.183 1.00 95.75 197 GLY A CA 1
ATOM 1552 C C . GLY A 1 197 ? 8.394 -3.197 -2.484 1.00 95.75 197 GLY A C 1
ATOM 1553 O O . GLY A 1 197 ? 8.144 -3.039 -1.289 1.00 95.75 197 GLY A O 1
ATOM 1554 N N . LYS A 1 198 ? 9.151 -2.336 -3.180 1.00 97.00 198 LYS A N 1
ATOM 1555 C CA . LYS A 1 198 ? 9.938 -1.228 -2.595 1.00 97.00 198 LYS A CA 1
ATOM 1556 C C . LYS A 1 198 ? 9.419 0.184 -2.908 1.00 97.00 198 LYS A C 1
ATOM 1558 O O . LYS A 1 198 ? 9.717 1.083 -2.140 1.00 97.00 198 LYS A O 1
ATOM 1563 N N . ASP A 1 199 ? 8.591 0.360 -3.943 1.00 96.25 199 ASP A N 1
ATOM 1564 C CA . ASP A 1 199 ? 8.174 1.691 -4.424 1.00 96.25 199 ASP A CA 1
ATOM 1565 C C . ASP A 1 199 ? 6.769 2.073 -3.909 1.00 96.25 199 ASP A C 1
ATOM 1567 O O . ASP A 1 199 ? 6.622 2.515 -2.774 1.00 96.25 199 ASP A O 1
ATOM 1571 N N . ARG A 1 200 ? 5.687 1.804 -4.658 1.00 96.75 200 ARG A N 1
ATOM 1572 C CA . ARG A 1 200 ? 4.304 2.120 -4.222 1.00 96.75 200 ARG A CA 1
ATOM 1573 C C . ARG A 1 200 ? 3.947 1.524 -2.855 1.00 96.75 200 ARG A C 1
ATOM 1575 O O . ARG A 1 200 ? 3.207 2.129 -2.086 1.00 96.75 200 ARG A O 1
ATOM 1582 N N . LYS A 1 201 ? 4.504 0.349 -2.529 1.00 98.19 201 LYS A N 1
ATOM 1583 C CA . LYS A 1 201 ? 4.308 -0.281 -1.214 1.00 98.19 201 LYS A CA 1
ATOM 1584 C C . LYS A 1 201 ? 5.005 0.482 -0.082 1.00 98.19 201 LYS A C 1
ATOM 1586 O O . LYS A 1 201 ? 4.490 0.481 1.026 1.00 98.19 201 LYS A O 1
ATOM 1591 N N . ALA A 1 202 ? 6.132 1.148 -0.336 1.00 98.44 202 ALA A N 1
ATOM 1592 C CA . ALA A 1 202 ? 6.742 2.034 0.654 1.00 98.44 202 ALA A CA 1
ATOM 1593 C C . ALA A 1 202 ? 5.863 3.257 0.941 1.00 98.44 202 ALA A C 1
ATOM 1595 O O . ALA A 1 202 ? 5.700 3.616 2.104 1.00 98.44 202 ALA A O 1
ATOM 1596 N N . ILE A 1 203 ? 5.268 3.855 -0.097 1.00 98.31 203 ILE A N 1
ATOM 1597 C CA . ILE A 1 203 ? 4.376 5.014 0.058 1.00 98.31 203 ILE A CA 1
ATOM 1598 C C . ILE A 1 203 ? 3.134 4.634 0.873 1.00 98.31 203 ILE A C 1
ATOM 1600 O O . ILE A 1 203 ? 2.780 5.354 1.802 1.00 98.31 203 ILE A O 1
ATOM 1604 N N . GLU A 1 204 ? 2.519 3.478 0.599 1.00 98.62 204 GLU A N 1
ATOM 1605 C CA . GLU A 1 204 ? 1.406 2.978 1.420 1.00 98.62 204 GLU A CA 1
ATOM 1606 C C . GLU A 1 204 ? 1.824 2.778 2.884 1.00 98.62 204 GLU A C 1
ATOM 1608 O O . GLU A 1 204 ? 1.109 3.221 3.778 1.00 98.62 204 GLU A O 1
ATOM 1613 N N . LEU A 1 205 ? 2.992 2.181 3.152 1.00 98.75 205 LEU A N 1
ATOM 1614 C CA . LEU A 1 205 ? 3.473 1.997 4.525 1.00 98.75 205 LEU A CA 1
ATOM 1615 C C . LEU A 1 205 ? 3.679 3.335 5.247 1.00 98.75 205 LEU A C 1
ATOM 1617 O O . LEU A 1 205 ? 3.248 3.465 6.392 1.00 98.75 205 LEU A O 1
ATOM 1621 N N . ILE A 1 206 ? 4.283 4.324 4.578 1.00 98.88 206 ILE A N 1
ATOM 1622 C CA . ILE A 1 206 ? 4.452 5.690 5.102 1.00 98.88 206 ILE A CA 1
ATOM 1623 C C . ILE A 1 206 ? 3.091 6.311 5.418 1.00 98.88 206 ILE A C 1
ATOM 1625 O O . ILE A 1 206 ? 2.892 6.836 6.512 1.00 98.88 206 ILE A O 1
ATOM 1629 N N . HIS A 1 207 ? 2.145 6.232 4.483 1.00 98.81 207 HIS A N 1
ATOM 1630 C CA . HIS A 1 207 ? 0.821 6.825 4.638 1.00 98.81 207 HIS A CA 1
ATOM 1631 C C . HIS A 1 207 ? 0.039 6.162 5.783 1.00 98.81 207 HIS A C 1
ATOM 1633 O O . HIS A 1 207 ? -0.485 6.847 6.663 1.00 98.81 207 HIS A O 1
ATOM 1639 N N . THR A 1 208 ? 0.038 4.830 5.851 1.00 98.81 208 THR A N 1
ATOM 1640 C CA . THR A 1 208 ? -0.601 4.073 6.937 1.00 98.81 208 THR A CA 1
ATOM 1641 C C . THR A 1 208 ? 0.058 4.363 8.287 1.00 98.81 208 THR A C 1
ATOM 1643 O O . THR A 1 208 ? -0.643 4.526 9.287 1.00 98.81 208 THR A O 1
ATOM 1646 N N . ASP A 1 209 ? 1.388 4.478 8.345 1.00 98.88 209 ASP A N 1
ATOM 1647 C CA . ASP A 1 209 ? 2.095 4.879 9.567 1.00 98.88 209 ASP A CA 1
ATOM 1648 C C . ASP A 1 209 ? 1.737 6.298 10.003 1.00 98.88 209 ASP A C 1
ATOM 1650 O O . ASP A 1 209 ? 1.474 6.519 11.188 1.00 98.88 209 ASP A O 1
ATOM 1654 N N . ALA A 1 210 ? 1.626 7.238 9.063 1.00 98.88 210 ALA A N 1
ATOM 1655 C CA . ALA A 1 210 ? 1.162 8.588 9.352 1.00 98.88 210 ALA A CA 1
ATOM 1656 C C . ALA A 1 210 ? -0.261 8.583 9.925 1.00 98.88 210 ALA A C 1
ATOM 1658 O O . ALA A 1 210 ? -0.524 9.304 10.884 1.00 98.88 210 ALA A O 1
ATOM 1659 N N . MET A 1 211 ? -1.173 7.748 9.409 1.00 98.81 211 MET A N 1
ATOM 1660 C CA . MET A 1 211 ? -2.539 7.642 9.946 1.00 98.81 211 MET A CA 1
ATOM 1661 C C . MET A 1 211 ? -2.544 7.121 11.388 1.00 98.81 211 MET A C 1
ATOM 1663 O O . MET A 1 211 ? -3.290 7.629 12.229 1.00 98.81 211 MET A O 1
ATOM 1667 N N . ILE A 1 212 ? -1.699 6.133 11.694 1.00 98.75 212 ILE A N 1
ATOM 1668 C CA . ILE A 1 212 ? -1.552 5.568 13.045 1.00 98.75 212 ILE A CA 1
ATOM 1669 C C . ILE A 1 212 ? -0.982 6.610 14.008 1.00 98.75 212 ILE A C 1
ATOM 1671 O O . ILE A 1 212 ? -1.530 6.800 15.095 1.00 98.75 212 ILE A O 1
ATOM 1675 N N . LEU A 1 213 ? 0.071 7.325 13.602 1.00 98.69 213 LEU A N 1
ATOM 1676 C CA . LEU A 1 213 ? 0.642 8.418 14.391 1.00 98.69 213 LEU A CA 1
ATOM 1677 C C . LEU A 1 213 ? -0.362 9.555 14.590 1.00 98.69 213 LEU A C 1
ATOM 1679 O O . LEU A 1 213 ? -0.487 10.071 15.696 1.00 98.69 213 LEU A O 1
ATOM 1683 N N . TYR A 1 214 ? -1.117 9.911 13.551 1.00 98.69 214 TYR A N 1
ATOM 1684 C CA . TYR A 1 214 ? -2.141 10.946 13.627 1.00 98.69 214 TYR A CA 1
ATOM 1685 C C . TYR A 1 214 ? -3.203 10.587 14.670 1.00 98.69 214 TYR A C 1
ATOM 1687 O O . TYR A 1 214 ? -3.515 11.405 15.536 1.00 98.69 214 TYR A O 1
ATOM 1695 N N . LYS A 1 215 ? -3.707 9.346 14.657 1.00 98.31 215 LYS A N 1
ATOM 1696 C CA . LYS A 1 215 ? -4.662 8.881 15.671 1.00 98.31 215 LYS A CA 1
ATOM 1697 C C . LYS A 1 215 ? -4.076 8.889 17.074 1.00 98.31 215 LYS A C 1
ATOM 1699 O O . LYS A 1 215 ? -4.767 9.289 18.006 1.00 98.31 215 LYS A O 1
ATOM 1704 N N . GLU A 1 216 ? -2.832 8.457 17.234 1.00 97.62 216 GLU A N 1
ATOM 1705 C CA . GLU A 1 216 ? -2.161 8.468 18.535 1.00 97.62 216 GLU A CA 1
ATOM 1706 C C . GLU A 1 216 ? -2.017 9.895 19.088 1.00 97.62 216 GLU A C 1
ATOM 1708 O O . GLU A 1 216 ? -2.225 10.119 20.277 1.00 97.62 216 GLU A O 1
ATOM 1713 N N . LEU A 1 217 ? -1.697 10.867 18.231 1.00 97.88 217 LEU A N 1
ATOM 1714 C CA . LEU A 1 217 ? -1.449 12.254 18.633 1.00 97.88 217 LEU A CA 1
ATOM 1715 C C . LEU A 1 217 ? -2.728 13.080 18.810 1.00 97.88 217 LEU A C 1
ATOM 1717 O O . LEU A 1 217 ? -2.750 14.002 19.627 1.00 97.88 217 LEU A O 1
ATOM 1721 N N . TYR A 1 218 ? -3.775 12.792 18.035 1.00 97.94 218 TYR A N 1
ATOM 1722 C CA . TYR A 1 218 ? -4.967 13.643 17.943 1.00 97.94 218 TYR A CA 1
ATOM 1723 C C . TYR A 1 218 ? -6.279 12.934 18.302 1.00 97.94 218 TYR A C 1
ATOM 1725 O O . TYR A 1 218 ? -7.329 13.571 18.312 1.00 97.94 218 TYR A O 1
ATOM 1733 N N . GLY A 1 219 ? -6.240 11.641 18.628 1.00 97.00 219 GLY A N 1
ATOM 1734 C CA . GLY A 1 219 ? -7.380 10.870 19.133 1.00 97.00 219 GLY A CA 1
ATOM 1735 C C . GLY A 1 219 ? -8.372 10.376 18.073 1.00 97.00 219 GLY A C 1
ATOM 1736 O O . GLY A 1 219 ? -9.246 9.573 18.396 1.00 97.00 219 GLY A O 1
ATOM 1737 N N . SER A 1 220 ? -8.242 10.794 16.812 1.00 96.44 220 SER A N 1
ATOM 1738 C CA . SER A 1 220 ? -9.109 10.383 15.700 1.00 96.44 220 SER A CA 1
ATOM 1739 C C . SER A 1 220 ? -8.307 10.054 14.441 1.00 96.44 220 SER A C 1
ATOM 1741 O O . SER A 1 220 ? -7.167 10.483 14.292 1.00 96.44 220 SER A O 1
ATOM 1743 N N . TRP A 1 221 ? -8.887 9.270 13.530 1.00 98.12 221 TRP A N 1
ATOM 1744 C CA . TRP A 1 221 ? -8.281 9.019 12.219 1.00 98.12 221 TRP A CA 1
ATOM 1745 C C . TRP A 1 221 ? -8.355 10.276 11.336 1.00 98.12 221 TRP A C 1
ATOM 1747 O O . TRP A 1 221 ? -9.384 10.958 11.372 1.00 98.12 221 TRP A O 1
ATOM 1757 N N . PRO A 1 222 ? -7.319 10.577 10.529 1.00 96.94 222 PRO A N 1
ATOM 1758 C CA . PRO A 1 222 ? -7.433 11.600 9.496 1.00 96.94 222 PRO A CA 1
ATOM 1759 C C . PRO A 1 222 ? -8.421 11.129 8.418 1.00 96.94 222 PRO A C 1
ATOM 1761 O O . PRO A 1 222 ? -8.566 9.928 8.189 1.00 96.94 222 PRO A O 1
ATOM 1764 N N . ILE A 1 223 ? -9.094 12.072 7.762 1.00 94.25 223 ILE A N 1
ATOM 1765 C CA . ILE A 1 223 ? -10.087 11.805 6.713 1.00 94.25 223 ILE A CA 1
ATOM 1766 C C . ILE A 1 223 ? -9.602 12.347 5.367 1.00 94.25 223 ILE A C 1
ATOM 1768 O O . ILE A 1 223 ? -8.778 13.261 5.319 1.00 94.25 223 ILE A O 1
ATOM 1772 N N . PHE A 1 224 ? -10.090 11.751 4.281 1.00 92.31 224 PHE A N 1
ATOM 1773 C CA . PHE A 1 224 ? -9.699 12.109 2.916 1.00 92.31 224 PHE A CA 1
ATOM 1774 C C . PHE A 1 224 ? -10.272 13.459 2.467 1.00 92.31 224 PHE A C 1
ATOM 1776 O O . PHE A 1 224 ? -9.576 14.239 1.830 1.00 92.31 224 PHE A O 1
ATOM 1783 N N . ASP A 1 225 ? -11.523 13.746 2.817 1.00 85.12 225 ASP A N 1
ATOM 1784 C CA . ASP A 1 225 ? -12.309 14.904 2.374 1.00 85.12 225 ASP A CA 1
ATOM 1785 C C . ASP A 1 225 ? -12.013 16.202 3.153 1.00 85.12 225 ASP A C 1
ATOM 1787 O O . ASP A 1 225 ? -12.803 17.146 3.146 1.00 85.12 225 ASP A O 1
ATOM 1791 N N . GLU A 1 226 ? -10.857 16.273 3.814 1.00 86.94 226 GLU A N 1
ATOM 1792 C CA . GLU A 1 226 ? -10.400 17.464 4.525 1.00 86.94 226 GLU A CA 1
ATOM 1793 C C . GLU A 1 226 ? -9.730 18.447 3.549 1.00 86.94 226 GLU A C 1
ATOM 1795 O O . GLU A 1 226 ? -8.837 18.080 2.784 1.00 86.94 226 GLU A O 1
ATOM 1800 N N . LEU A 1 227 ? -10.130 19.722 3.593 1.00 85.50 227 LEU A N 1
ATOM 1801 C CA . LEU A 1 227 ? -9.544 20.756 2.735 1.00 85.50 227 LEU A CA 1
ATOM 1802 C C . LEU A 1 227 ? -8.067 21.013 3.097 1.00 85.50 227 LEU A C 1
ATOM 1804 O O . LEU A 1 227 ? -7.680 20.987 4.267 1.00 85.50 227 LEU A O 1
ATOM 1808 N N . TRP A 1 228 ? -7.248 21.312 2.085 1.00 83.12 228 TRP A N 1
ATOM 1809 C CA . TRP A 1 228 ? -5.790 21.472 2.199 1.00 83.12 228 TRP A CA 1
ATOM 1810 C C . TRP A 1 228 ? -5.345 22.582 3.166 1.00 83.12 228 TRP A C 1
ATOM 1812 O O . TRP A 1 228 ? -4.286 22.483 3.782 1.00 83.12 228 TRP A O 1
ATOM 1822 N N . ASP A 1 229 ? -6.161 23.621 3.350 1.00 82.75 229 ASP A N 1
ATOM 1823 C CA . ASP A 1 229 ? -5.894 24.761 4.235 1.00 82.75 229 ASP A CA 1
ATOM 1824 C C . ASP A 1 229 ? -6.258 24.482 5.704 1.00 82.75 229 ASP A C 1
ATOM 1826 O O . ASP A 1 229 ? -5.991 25.294 6.598 1.00 82.75 229 ASP A O 1
ATOM 1830 N N . LYS A 1 230 ? -6.889 23.337 5.986 1.00 92.62 230 LYS A N 1
ATOM 1831 C CA . LYS A 1 230 ? -7.361 23.007 7.330 1.00 92.62 230 LYS A CA 1
ATOM 1832 C C . LYS A 1 230 ? -6.246 22.430 8.175 1.00 92.62 230 LYS A C 1
ATOM 1834 O O . LYS A 1 230 ? -5.438 21.602 7.761 1.00 92.62 230 LYS A O 1
ATOM 1839 N N . LYS A 1 231 ? -6.278 22.817 9.451 1.00 95.88 231 LYS A N 1
ATOM 1840 C CA . LYS A 1 231 ? -5.311 22.405 10.475 1.00 95.88 231 LYS A CA 1
ATOM 1841 C C . LYS A 1 231 ? -5.124 20.886 10.548 1.00 95.88 231 LYS A C 1
ATOM 1843 O O . LYS A 1 231 ? -4.011 20.430 10.789 1.00 95.88 231 LYS A O 1
ATOM 1848 N N . ASN A 1 232 ? -6.196 20.116 10.368 1.00 95.31 232 ASN A N 1
ATOM 1849 C CA . ASN A 1 232 ? -6.148 18.655 10.387 1.00 95.31 232 ASN A CA 1
ATOM 1850 C C . ASN A 1 232 ? -5.344 18.102 9.205 1.00 95.31 232 ASN A C 1
ATOM 1852 O O . ASN A 1 232 ? -4.437 17.298 9.417 1.00 95.31 232 ASN A O 1
ATOM 1856 N N . ARG A 1 233 ? -5.603 18.592 7.984 1.00 96.69 233 ARG A N 1
ATOM 1857 C CA . ARG A 1 233 ? -4.851 18.184 6.795 1.00 96.69 233 ARG A CA 1
ATOM 1858 C C . ARG A 1 233 ? -3.381 18.572 6.910 1.00 96.69 233 ARG A C 1
ATOM 1860 O O . ARG A 1 233 ? -2.533 17.707 6.747 1.00 96.69 233 ARG A O 1
ATOM 1867 N N . ILE A 1 234 ? -3.075 19.802 7.326 1.00 97.38 234 ILE A N 1
ATOM 1868 C CA . ILE A 1 234 ? -1.690 20.273 7.533 1.00 97.38 234 ILE A CA 1
ATOM 1869 C C . ILE A 1 234 ? -0.930 19.379 8.527 1.00 97.38 234 ILE A C 1
ATOM 1871 O O . ILE A 1 234 ? 0.220 19.012 8.292 1.00 97.38 234 ILE A O 1
ATOM 1875 N N . ARG A 1 235 ? -1.568 18.989 9.638 1.00 98.38 235 ARG A N 1
ATOM 1876 C CA . ARG A 1 235 ? -0.968 18.071 10.622 1.00 98.38 235 ARG A CA 1
ATOM 1877 C C . ARG A 1 235 ? -0.677 16.699 10.025 1.00 98.38 235 ARG A C 1
ATOM 1879 O O . ARG A 1 235 ? 0.388 16.145 10.279 1.00 98.38 235 ARG A O 1
ATOM 1886 N N . PHE A 1 236 ? -1.611 16.158 9.247 1.00 98.50 236 PHE A N 1
ATOM 1887 C CA . PHE A 1 236 ? -1.426 14.875 8.579 1.00 98.50 236 PHE A CA 1
ATOM 1888 C C . PHE A 1 236 ? -0.309 14.936 7.530 1.00 98.50 236 PHE A C 1
ATOM 1890 O O . PHE A 1 236 ? 0.600 14.111 7.568 1.00 98.50 236 PHE A O 1
ATOM 1897 N N . VAL A 1 237 ? -0.319 15.962 6.676 1.00 98.44 237 VAL A N 1
ATOM 1898 C CA . VAL A 1 237 ? 0.725 16.235 5.676 1.00 98.44 237 VAL A CA 1
ATOM 1899 C C . VAL A 1 237 ? 2.101 16.320 6.333 1.00 98.44 237 VAL A C 1
ATOM 1901 O O . VAL A 1 237 ? 3.041 15.691 5.855 1.00 98.44 237 VAL A O 1
ATOM 1904 N N . SER A 1 238 ? 2.215 17.011 7.473 1.00 98.62 238 SER A N 1
ATOM 1905 C CA . SER A 1 238 ? 3.476 17.091 8.216 1.00 98.62 238 SER A CA 1
ATOM 1906 C C . SER A 1 238 ? 3.995 15.719 8.644 1.00 98.62 238 SER A C 1
ATOM 1908 O O . SER A 1 238 ? 5.181 15.460 8.476 1.00 98.62 238 SER A O 1
ATOM 1910 N N . LEU A 1 239 ? 3.133 14.837 9.166 1.00 98.81 239 LEU A N 1
ATOM 1911 C CA . LEU A 1 239 ? 3.536 13.486 9.578 1.00 98.81 239 LEU A CA 1
ATOM 1912 C C . LEU A 1 239 ? 3.988 12.637 8.387 1.00 98.81 239 LEU A C 1
ATOM 1914 O O . LEU A 1 239 ? 4.972 11.907 8.493 1.00 98.81 239 LEU A O 1
ATOM 1918 N N . VAL A 1 240 ? 3.284 12.732 7.2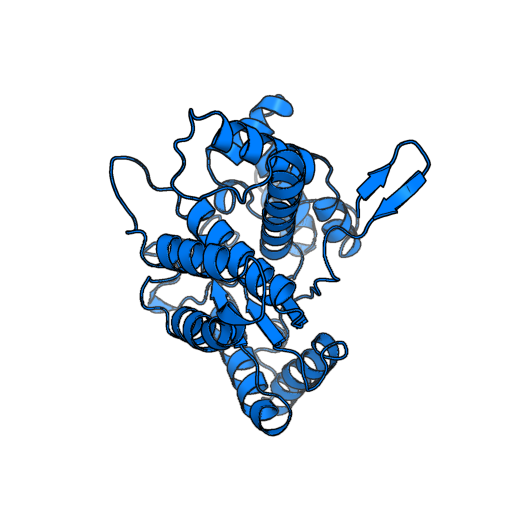54 1.00 98.75 240 VAL A N 1
ATOM 1919 C CA . VAL A 1 240 ? 3.675 12.026 6.027 1.00 98.75 240 VAL A CA 1
ATOM 1920 C C . VAL A 1 240 ? 5.035 12.527 5.536 1.00 98.75 240 VAL A C 1
ATOM 1922 O O . VAL A 1 240 ? 5.907 11.710 5.243 1.00 98.75 240 VAL A O 1
ATOM 1925 N N . ALA A 1 241 ? 5.241 13.847 5.499 1.00 98.75 241 ALA A N 1
ATOM 1926 C CA . ALA A 1 241 ? 6.507 14.453 5.098 1.00 98.75 241 ALA A CA 1
ATOM 1927 C C . ALA A 1 241 ? 7.657 14.049 6.036 1.00 98.75 241 ALA A C 1
ATOM 1929 O O . ALA A 1 241 ? 8.708 13.642 5.550 1.00 98.75 241 ALA A O 1
ATOM 1930 N N . ASP A 1 242 ? 7.451 14.070 7.358 1.00 98.88 242 ASP A N 1
ATOM 1931 C CA . ASP A 1 242 ? 8.455 13.639 8.344 1.00 98.88 242 ASP A CA 1
ATOM 1932 C C . ASP A 1 242 ? 8.875 12.177 8.122 1.00 98.88 242 ASP A C 1
ATOM 1934 O O . ASP A 1 242 ? 10.065 11.850 8.106 1.00 98.88 242 ASP A O 1
ATOM 1938 N N . LEU A 1 243 ? 7.904 11.283 7.907 1.00 98.81 243 LEU A N 1
ATOM 1939 C CA . LEU A 1 243 ? 8.171 9.868 7.653 1.00 98.81 243 LEU A CA 1
ATOM 1940 C C . LEU A 1 243 ? 8.864 9.637 6.308 1.00 98.81 243 LEU A C 1
ATOM 1942 O O . LEU A 1 243 ? 9.801 8.841 6.248 1.00 98.81 243 LEU A O 1
ATOM 1946 N N . TYR A 1 244 ? 8.447 10.330 5.249 1.00 98.81 244 TYR A N 1
ATOM 1947 C CA . TYR A 1 244 ? 9.100 10.251 3.942 1.00 98.81 244 TYR A CA 1
ATOM 1948 C C . TYR A 1 244 ? 10.555 10.739 4.024 1.00 98.81 244 TYR A C 1
ATOM 1950 O O . TYR A 1 244 ? 11.477 10.036 3.614 1.00 98.81 244 TYR A O 1
ATOM 1958 N N . MET A 1 245 ? 10.775 11.908 4.632 1.00 98.62 245 MET A N 1
ATOM 1959 C CA . MET A 1 245 ? 12.093 12.538 4.766 1.00 98.62 245 MET A CA 1
ATOM 1960 C C . MET A 1 245 ? 13.017 11.825 5.759 1.00 98.62 245 MET A C 1
ATOM 1962 O O . MET A 1 245 ? 14.228 12.026 5.706 1.00 98.62 245 MET A O 1
ATOM 1966 N N . SER A 1 246 ? 12.491 10.945 6.618 1.00 98.56 246 SER A N 1
ATOM 1967 C CA . SER A 1 246 ? 13.325 10.036 7.418 1.00 98.56 246 SER A CA 1
ATOM 1968 C C . SER A 1 246 ? 14.144 9.062 6.561 1.00 98.56 246 SER A C 1
ATOM 1970 O O . SER A 1 246 ? 15.062 8.425 7.074 1.00 98.56 246 SER A O 1
ATOM 1972 N N . ARG A 1 247 ? 13.783 8.909 5.275 1.00 98.56 247 ARG A N 1
ATOM 1973 C CA . ARG A 1 247 ? 14.392 8.005 4.288 1.00 98.56 247 ARG A CA 1
ATOM 1974 C C . ARG A 1 247 ? 14.401 6.529 4.679 1.00 98.56 247 ARG A C 1
ATOM 1976 O O . ARG A 1 247 ? 14.991 5.721 3.975 1.00 98.56 247 ARG A O 1
ATOM 1983 N N . HIS A 1 248 ? 13.692 6.121 5.733 1.00 98.75 248 HIS A N 1
ATOM 1984 C CA . HIS A 1 248 ? 13.672 4.718 6.155 1.00 98.75 248 HIS A CA 1
ATOM 1985 C C . HIS A 1 248 ? 13.264 3.763 5.019 1.00 98.75 248 HIS A C 1
ATOM 1987 O O . HIS A 1 248 ? 13.859 2.701 4.839 1.00 98.75 248 HIS A O 1
ATOM 1993 N N . GLN A 1 249 ? 12.254 4.148 4.232 1.00 98.62 249 GLN A N 1
ATOM 1994 C CA . GLN A 1 249 ? 11.808 3.350 3.092 1.00 98.62 249 GLN A CA 1
ATOM 1995 C C . GLN A 1 249 ? 12.778 3.395 1.906 1.00 98.62 249 GLN A C 1
ATOM 1997 O O . GLN A 1 249 ? 12.931 2.387 1.218 1.00 98.62 249 GLN A O 1
ATOM 2002 N N . HIS A 1 250 ? 13.443 4.529 1.689 1.00 98.62 250 HIS A N 1
ATOM 2003 C CA . HIS A 1 250 ? 14.478 4.697 0.671 1.00 98.62 250 HIS A CA 1
ATOM 2004 C C . HIS A 1 250 ? 15.676 3.789 0.953 1.00 98.62 250 HIS A C 1
ATOM 2006 O O . HIS A 1 250 ? 16.098 3.045 0.076 1.00 98.62 250 HIS A O 1
ATOM 2012 N N . GLU A 1 251 ? 16.156 3.754 2.196 1.00 98.69 251 GLU A N 1
ATOM 2013 C CA . GLU A 1 251 ? 17.239 2.857 2.624 1.00 98.69 251 GLU A CA 1
ATOM 2014 C C . GLU A 1 251 ? 16.859 1.381 2.433 1.00 98.69 251 GLU A C 1
ATOM 2016 O O . GLU A 1 251 ? 17.641 0.580 1.922 1.00 98.69 251 GLU A O 1
ATOM 2021 N N . HIS A 1 252 ? 15.619 1.006 2.769 1.00 98.56 252 HIS A N 1
ATOM 2022 C CA . HIS A 1 252 ? 15.118 -0.343 2.492 1.00 98.56 252 HIS A CA 1
ATOM 2023 C C . HIS A 1 252 ? 15.114 -0.656 0.984 1.00 98.56 252 HIS A C 1
ATOM 2025 O O . HIS A 1 252 ? 15.364 -1.795 0.586 1.00 98.56 252 HIS A O 1
ATOM 2031 N N . ALA A 1 253 ? 14.812 0.316 0.119 1.00 97.81 253 ALA A N 1
ATOM 2032 C CA . ALA A 1 253 ? 14.922 0.133 -1.326 1.00 97.81 253 ALA A CA 1
ATOM 2033 C C . ALA A 1 253 ? 16.387 -0.092 -1.745 1.00 97.81 253 ALA A C 1
ATOM 2035 O O . ALA A 1 253 ? 16.658 -1.082 -2.432 1.00 97.81 253 ALA A O 1
ATOM 2036 N N . GLY A 1 254 ? 17.317 0.732 -1.250 1.00 97.94 254 GLY A N 1
ATOM 2037 C CA . GLY A 1 254 ? 18.754 0.643 -1.536 1.00 97.94 254 GLY A CA 1
ATOM 2038 C C . GLY A 1 254 ? 19.405 -0.667 -1.092 1.00 97.94 254 GLY A C 1
ATOM 2039 O O . GLY A 1 254 ? 20.293 -1.173 -1.763 1.00 97.94 254 GLY A O 1
ATOM 2040 N N . GLN A 1 255 ? 18.891 -1.339 -0.060 1.00 98.12 255 GLN A N 1
ATOM 2041 C CA . GLN A 1 255 ? 19.363 -2.686 0.308 1.00 98.12 255 GLN A CA 1
ATOM 2042 C C . GLN A 1 255 ? 19.209 -3.733 -0.814 1.00 98.12 255 GLN A C 1
ATOM 2044 O O . GLN A 1 255 ? 19.911 -4.743 -0.799 1.00 98.12 255 GLN A O 1
ATOM 2049 N N . ASN A 1 256 ? 18.316 -3.512 -1.787 1.00 96.75 256 ASN A N 1
ATOM 2050 C CA . ASN A 1 256 ? 18.174 -4.392 -2.954 1.00 96.75 256 ASN A CA 1
ATOM 2051 C C . ASN A 1 256 ? 19.255 -4.129 -4.017 1.00 96.75 256 ASN A C 1
ATOM 2053 O O . ASN A 1 256 ? 19.625 -5.046 -4.746 1.00 96.75 256 ASN A O 1
ATOM 2057 N N . ALA A 1 257 ? 19.738 -2.889 -4.111 1.00 97.25 257 ALA A N 1
ATOM 2058 C CA . ALA A 1 257 ? 20.799 -2.447 -5.010 1.00 97.25 257 ALA A CA 1
ATOM 2059 C C . ALA A 1 257 ? 21.478 -1.207 -4.390 1.00 97.25 257 ALA A C 1
ATOM 2061 O O . ALA A 1 257 ? 20.963 -0.099 -4.557 1.00 97.25 257 ALA A O 1
ATOM 2062 N N . PRO A 1 258 ? 22.580 -1.376 -3.630 1.00 97.88 258 PRO A N 1
ATOM 2063 C CA . PRO A 1 258 ? 23.203 -0.269 -2.903 1.00 97.88 258 PRO A CA 1
ATOM 2064 C C . PRO A 1 258 ? 23.574 0.902 -3.817 1.00 97.88 258 PRO A C 1
ATOM 2066 O O . PRO A 1 258 ? 24.122 0.690 -4.901 1.00 97.88 258 PRO A O 1
ATOM 2069 N N . GLY A 1 259 ? 23.277 2.126 -3.382 1.00 95.75 259 GLY A N 1
ATOM 2070 C CA . GLY A 1 259 ? 23.337 3.339 -4.204 1.00 95.75 259 GLY A CA 1
ATOM 2071 C C . GLY A 1 259 ? 22.015 3.682 -4.902 1.00 95.75 259 GLY A C 1
ATOM 2072 O O . GLY A 1 259 ? 21.958 4.669 -5.629 1.00 95.75 259 GLY A O 1
ATOM 2073 N N . SER A 1 260 ? 20.966 2.872 -4.707 1.00 97.31 260 SER A N 1
ATOM 2074 C CA . SER A 1 260 ? 19.613 3.091 -5.243 1.00 97.31 260 SER A CA 1
ATOM 2075 C C . SER A 1 260 ? 18.596 3.409 -4.137 1.00 97.31 260 SER A C 1
ATOM 2077 O O . SER A 1 260 ? 17.451 2.945 -4.173 1.00 97.31 260 SER A O 1
ATOM 2079 N N . GLU A 1 261 ? 19.006 4.178 -3.123 1.00 98.31 261 GLU A N 1
ATOM 2080 C CA . GLU A 1 261 ? 18.192 4.614 -1.979 1.00 98.31 261 GLU A CA 1
ATOM 2081 C C . GLU A 1 261 ? 17.156 5.683 -2.378 1.00 98.31 261 GLU A C 1
ATOM 2083 O O . GLU A 1 261 ? 17.190 6.827 -1.919 1.00 98.31 261 GLU A O 1
ATOM 2088 N N . GLY A 1 262 ? 16.218 5.316 -3.246 1.00 97.38 262 GLY A N 1
ATOM 2089 C CA . GLY A 1 262 ? 15.183 6.194 -3.784 1.00 97.38 262 GLY A CA 1
ATOM 2090 C C . GLY A 1 262 ? 13.801 5.544 -3.795 1.00 97.38 262 GLY A C 1
ATOM 2091 O O . GLY A 1 262 ? 13.658 4.336 -3.592 1.00 97.38 262 GLY A O 1
ATOM 2092 N N . ILE A 1 263 ? 12.777 6.348 -4.080 1.00 97.06 263 ILE A N 1
ATOM 2093 C CA . ILE A 1 263 ? 11.404 5.890 -4.324 1.00 97.06 263 ILE A CA 1
ATOM 2094 C C . ILE A 1 263 ? 11.021 6.256 -5.754 1.00 97.06 263 ILE A C 1
ATOM 2096 O O . ILE A 1 263 ? 11.247 7.381 -6.181 1.00 97.06 263 ILE A O 1
ATOM 2100 N N . LYS A 1 264 ? 10.425 5.314 -6.492 1.00 93.75 264 LYS A N 1
ATOM 2101 C CA . LYS A 1 264 ? 10.058 5.515 -7.900 1.00 93.75 264 LYS A CA 1
ATOM 2102 C C . LYS A 1 264 ? 8.813 6.406 -8.053 1.00 93.75 264 LYS A C 1
ATOM 2104 O O . LYS A 1 264 ? 7.761 6.125 -7.471 1.00 93.75 264 LYS A O 1
ATOM 2109 N N . THR A 1 265 ? 8.927 7.450 -8.875 1.00 91.44 265 THR A N 1
ATOM 2110 C CA . THR A 1 265 ? 7.891 8.427 -9.275 1.00 91.44 265 THR A CA 1
ATOM 2111 C C . THR A 1 265 ? 7.026 8.951 -8.115 1.00 91.44 265 THR A C 1
ATOM 2113 O O . THR A 1 265 ? 5.797 8.839 -8.171 1.00 91.44 265 THR A O 1
ATOM 2116 N N . PRO A 1 266 ? 7.619 9.516 -7.048 1.00 93.19 266 PRO A N 1
ATOM 2117 C CA . PRO A 1 266 ? 6.869 9.978 -5.882 1.00 93.19 266 PRO A CA 1
ATOM 2118 C C . PRO A 1 266 ? 5.904 11.121 -6.232 1.00 93.19 266 PRO A C 1
ATOM 2120 O O . PRO A 1 266 ? 4.780 11.102 -5.746 1.00 93.19 266 PRO A O 1
ATOM 2123 N N . ASP A 1 267 ? 6.268 12.016 -7.159 1.00 90.00 267 ASP A N 1
ATOM 2124 C CA . ASP A 1 267 ? 5.400 13.097 -7.673 1.00 90.00 267 ASP A CA 1
ATOM 2125 C C . ASP A 1 267 ? 4.083 12.595 -8.284 1.00 90.00 267 ASP A C 1
ATOM 2127 O O . ASP A 1 267 ? 3.103 13.331 -8.354 1.00 90.00 267 ASP A O 1
ATOM 2131 N N . TRP A 1 268 ? 4.055 11.349 -8.766 1.00 90.19 268 TRP A N 1
ATOM 2132 C CA . TRP A 1 268 ? 2.830 10.750 -9.287 1.00 90.19 268 TRP A CA 1
ATOM 2133 C C . TRP A 1 268 ? 1.954 10.201 -8.167 1.00 90.19 268 TRP A C 1
ATOM 2135 O O . TRP A 1 268 ? 0.741 10.372 -8.192 1.00 90.19 268 TRP A O 1
ATOM 2145 N N . TYR A 1 269 ? 2.568 9.490 -7.219 1.00 92.25 269 TYR A N 1
ATOM 2146 C CA . TYR A 1 269 ? 1.869 8.688 -6.215 1.00 92.25 269 TYR A CA 1
ATOM 2147 C C . TYR A 1 269 ? 1.539 9.449 -4.928 1.00 92.25 269 TYR A C 1
ATOM 2149 O O . TYR A 1 269 ? 0.717 8.967 -4.148 1.00 92.25 269 TYR A O 1
ATOM 2157 N N . LEU A 1 270 ? 2.171 10.596 -4.686 1.00 94.44 270 LEU A N 1
ATOM 2158 C CA . LEU A 1 270 ? 1.874 11.468 -3.556 1.00 94.44 270 LEU A CA 1
ATOM 2159 C C . LEU A 1 270 ? 0.840 12.535 -3.949 1.00 94.44 270 LEU A C 1
ATOM 2161 O O . LEU A 1 270 ? 0.909 13.077 -5.051 1.00 94.44 270 LEU A O 1
ATOM 2165 N N . PRO A 1 271 ? -0.083 12.886 -3.037 1.00 93.88 271 PRO A N 1
ATOM 2166 C CA . PRO A 1 271 ? -0.862 14.114 -3.135 1.00 93.88 271 PRO A CA 1
ATOM 2167 C C . PRO A 1 271 ? 0.016 15.356 -3.300 1.00 93.88 271 PRO A C 1
ATOM 2169 O O . PRO A 1 271 ? 1.100 15.445 -2.717 1.00 93.88 271 PRO A O 1
ATOM 2172 N N . GLU A 1 272 ? -0.486 16.338 -4.047 1.00 93.62 272 GLU A N 1
ATOM 2173 C CA . GLU A 1 272 ? 0.245 17.566 -4.387 1.00 93.62 272 GLU A CA 1
ATOM 2174 C C . GLU A 1 272 ? 0.710 18.352 -3.152 1.00 93.62 272 GLU A C 1
ATOM 2176 O O . GLU A 1 272 ? 1.836 18.846 -3.115 1.00 93.62 272 GLU A O 1
ATOM 2181 N N . ASP A 1 273 ? -0.120 18.443 -2.114 1.00 95.00 273 ASP A N 1
ATOM 2182 C CA . ASP A 1 273 ? 0.213 19.149 -0.874 1.00 95.00 273 ASP A CA 1
ATOM 2183 C C . ASP A 1 273 ? 1.314 18.446 -0.063 1.00 95.00 273 ASP A C 1
ATOM 2185 O O . ASP A 1 273 ? 2.179 19.113 0.505 1.00 95.00 273 ASP A O 1
ATOM 2189 N N . ILE A 1 274 ? 1.342 17.110 -0.066 1.00 97.06 274 ILE A N 1
ATOM 2190 C CA . ILE A 1 274 ? 2.428 16.320 0.527 1.00 97.06 274 ILE A CA 1
ATOM 2191 C C . ILE A 1 274 ? 3.723 16.521 -0.260 1.00 97.06 274 ILE A C 1
ATOM 2193 O O . ILE A 1 274 ? 4.763 16.799 0.340 1.00 97.06 274 ILE A O 1
ATOM 2197 N N . ALA A 1 275 ? 3.666 16.414 -1.589 1.00 96.94 275 ALA A N 1
ATOM 2198 C CA . ALA A 1 275 ? 4.830 16.605 -2.450 1.00 96.94 275 ALA A CA 1
ATOM 2199 C C . ALA A 1 275 ? 5.417 18.022 -2.298 1.00 96.94 275 ALA A C 1
ATOM 2201 O O . ALA A 1 275 ? 6.624 18.187 -2.109 1.00 96.94 275 ALA A O 1
ATOM 2202 N N . THR A 1 276 ? 4.548 19.036 -2.279 1.00 97.00 276 THR A N 1
ATOM 2203 C CA . THR A 1 276 ? 4.917 20.447 -2.099 1.00 97.00 276 THR A CA 1
ATOM 2204 C C . THR A 1 276 ? 5.556 20.692 -0.738 1.00 97.00 276 THR A C 1
ATOM 2206 O O . THR A 1 276 ? 6.569 21.385 -0.654 1.00 97.00 276 THR A O 1
ATOM 2209 N N . GLU A 1 277 ? 5.007 20.117 0.334 1.00 98.12 277 GLU A N 1
ATOM 2210 C CA . GLU A 1 277 ? 5.581 20.270 1.672 1.00 98.12 277 GLU A CA 1
ATOM 2211 C C . GLU A 1 277 ? 6.977 19.637 1.766 1.00 98.12 277 GLU A C 1
ATOM 2213 O O . GLU A 1 277 ? 7.877 20.242 2.349 1.00 98.12 277 GLU A O 1
ATOM 2218 N N . ILE A 1 278 ? 7.199 18.468 1.153 1.00 98.38 278 ILE A N 1
ATOM 2219 C CA . ILE A 1 278 ? 8.527 17.829 1.106 1.00 98.38 278 ILE A CA 1
ATOM 2220 C C . ILE A 1 278 ? 9.522 18.704 0.335 1.00 98.38 278 ILE A C 1
ATOM 2222 O O . ILE A 1 278 ? 10.599 19.005 0.853 1.00 98.38 278 ILE A O 1
ATOM 2226 N N . ILE A 1 279 ? 9.152 19.153 -0.869 1.00 98.25 279 ILE A N 1
ATOM 2227 C CA . ILE A 1 279 ? 9.979 20.032 -1.712 1.00 98.25 279 ILE A CA 1
ATOM 2228 C C . ILE A 1 279 ? 10.365 21.303 -0.953 1.00 98.25 279 ILE A C 1
ATOM 2230 O O . ILE A 1 279 ? 11.535 21.685 -0.923 1.00 98.25 279 ILE A O 1
ATOM 2234 N N . LYS A 1 280 ? 9.389 21.928 -0.291 1.00 98.25 280 LYS A N 1
ATOM 2235 C CA . LYS A 1 280 ? 9.588 23.143 0.498 1.00 98.25 280 LYS A CA 1
ATOM 2236 C C . LYS A 1 280 ? 10.518 22.915 1.689 1.00 98.25 280 LYS A C 1
ATOM 2238 O O . LYS A 1 280 ? 11.370 23.757 1.953 1.00 98.25 280 LYS A O 1
ATOM 2243 N N . ARG A 1 281 ? 10.371 21.807 2.425 1.00 98.56 281 ARG A N 1
ATOM 2244 C CA . ARG A 1 281 ? 11.234 21.493 3.582 1.00 98.56 281 ARG A CA 1
ATOM 2245 C C . ARG A 1 281 ? 12.672 21.174 3.188 1.00 98.56 281 ARG A C 1
ATOM 2247 O O . ARG A 1 281 ? 13.573 21.413 3.986 1.00 98.56 281 ARG A O 1
ATOM 2254 N N . LEU A 1 282 ? 12.872 20.616 1.996 1.00 97.25 282 LEU A N 1
ATOM 2255 C CA . LEU A 1 282 ? 14.192 20.306 1.449 1.00 97.25 282 LEU A CA 1
ATOM 2256 C C . LEU A 1 282 ? 14.831 21.480 0.699 1.00 97.25 282 LEU A C 1
ATOM 2258 O O . LEU A 1 282 ? 15.996 21.369 0.328 1.00 97.25 282 LEU A O 1
ATOM 2262 N N . ASP A 1 283 ? 14.084 22.566 0.471 1.00 97.56 283 ASP A N 1
ATOM 2263 C CA . ASP A 1 283 ? 14.501 23.708 -0.353 1.00 97.56 283 ASP A CA 1
ATOM 2264 C C . ASP A 1 283 ? 15.056 23.264 -1.724 1.00 97.56 283 ASP A C 1
ATOM 2266 O O . ASP A 1 283 ? 16.074 23.749 -2.215 1.00 97.56 283 ASP A O 1
ATOM 2270 N N . ASN A 1 284 ? 14.408 22.257 -2.325 1.00 95.88 284 ASN A N 1
ATOM 2271 C CA . ASN A 1 284 ? 14.852 21.639 -3.573 1.00 95.88 284 ASN A CA 1
ATOM 2272 C C . ASN A 1 284 ? 13.657 21.171 -4.419 1.00 95.88 284 ASN A C 1
ATOM 2274 O O . ASN A 1 284 ? 13.073 20.114 -4.173 1.00 95.88 284 ASN A O 1
ATOM 2278 N N . GLU A 1 285 ? 13.348 21.916 -5.485 1.00 95.81 285 GLU A N 1
ATOM 2279 C CA . GLU A 1 285 ? 12.288 21.590 -6.458 1.00 95.81 285 GLU A CA 1
ATOM 2280 C C . GLU A 1 285 ? 12.495 20.251 -7.185 1.00 95.81 285 GLU A C 1
ATOM 2282 O O . GLU A 1 285 ? 11.570 19.720 -7.802 1.00 95.81 285 GLU A O 1
ATOM 2287 N N . ARG A 1 286 ? 13.712 19.699 -7.149 1.00 95.75 286 ARG A N 1
ATOM 2288 C CA . ARG A 1 286 ? 14.062 18.424 -7.782 1.00 95.75 286 ARG A CA 1
ATOM 2289 C C . ARG A 1 286 ? 14.120 17.258 -6.808 1.00 95.75 286 ARG A C 1
ATOM 2291 O O . ARG A 1 286 ? 14.305 16.146 -7.285 1.00 95.75 286 ARG A O 1
ATOM 2298 N N . ALA A 1 287 ? 13.912 17.464 -5.507 1.00 96.31 287 ALA A N 1
ATOM 2299 C CA . ALA A 1 287 ? 14.094 16.424 -4.490 1.00 96.31 287 ALA A CA 1
ATOM 2300 C C . ALA A 1 287 ? 13.375 15.104 -4.829 1.00 96.31 287 ALA A C 1
ATOM 2302 O O . ALA A 1 287 ? 13.961 14.027 -4.779 1.00 96.31 287 ALA A O 1
ATOM 2303 N N . LEU A 1 288 ? 12.115 15.195 -5.253 1.00 96.75 288 LEU A N 1
ATOM 2304 C CA . LEU A 1 288 ? 11.285 14.037 -5.589 1.00 96.75 288 LEU A CA 1
ATOM 2305 C C . LEU A 1 288 ? 11.691 13.368 -6.918 1.00 96.75 288 LEU A C 1
ATOM 2307 O O . LEU A 1 288 ? 11.600 12.149 -7.063 1.00 96.75 288 LEU A O 1
ATOM 2311 N N . LYS A 1 289 ? 12.227 14.140 -7.870 1.00 95.00 289 LYS A N 1
ATOM 2312 C CA . LYS A 1 289 ? 12.800 13.617 -9.124 1.00 95.00 289 LYS A CA 1
ATOM 2313 C C . LYS A 1 289 ? 14.175 12.989 -8.916 1.00 95.00 289 LYS A C 1
ATOM 2315 O O . LYS A 1 289 ? 14.529 12.049 -9.620 1.00 95.00 289 LYS A O 1
ATOM 2320 N N . GLU A 1 290 ? 14.955 13.506 -7.975 1.00 96.44 290 GLU A N 1
ATOM 2321 C CA . GLU A 1 290 ? 16.232 12.925 -7.563 1.00 96.44 290 GLU A CA 1
ATOM 2322 C C . GLU A 1 290 ? 16.007 11.578 -6.874 1.00 96.44 290 GLU A C 1
ATOM 2324 O O . GLU A 1 290 ? 16.682 10.610 -7.219 1.00 96.44 290 GLU A O 1
ATOM 2329 N N . ASP A 1 291 ? 14.995 11.472 -6.007 1.00 97.44 291 ASP A N 1
ATOM 2330 C CA . ASP A 1 291 ? 14.582 10.188 -5.433 1.00 97.44 291 ASP A CA 1
ATOM 2331 C C . ASP A 1 291 ? 14.173 9.175 -6.521 1.00 97.44 291 ASP A C 1
ATOM 2333 O O . ASP A 1 291 ? 14.594 8.020 -6.459 1.00 97.44 291 ASP A O 1
ATOM 2337 N N . ASP A 1 292 ? 13.415 9.592 -7.543 1.00 95.88 292 ASP A N 1
ATOM 2338 C CA . ASP A 1 292 ? 13.061 8.724 -8.678 1.00 95.88 292 ASP A CA 1
ATOM 2339 C C . ASP A 1 292 ? 14.286 8.299 -9.500 1.00 95.88 292 ASP A C 1
ATOM 2341 O O . ASP A 1 292 ? 14.422 7.132 -9.880 1.00 95.88 292 ASP A O 1
ATOM 2345 N N . ARG A 1 293 ? 15.218 9.227 -9.745 1.00 94.81 293 ARG A N 1
ATOM 2346 C CA . ARG A 1 293 ? 16.464 8.947 -10.470 1.00 94.81 293 ARG A CA 1
ATOM 2347 C C . ARG A 1 293 ? 17.303 7.902 -9.743 1.00 94.81 293 ARG A C 1
ATOM 2349 O O . ARG A 1 293 ? 17.711 6.930 -10.375 1.00 94.81 293 ARG A O 1
ATOM 2356 N N . ILE A 1 294 ? 17.504 8.079 -8.439 1.00 95.06 294 ILE A N 1
ATOM 2357 C CA . ILE A 1 294 ? 18.243 7.138 -7.592 1.00 95.06 294 ILE A CA 1
ATOM 2358 C C . ILE A 1 294 ? 17.522 5.781 -7.565 1.00 95.06 294 ILE A C 1
ATOM 2360 O O . ILE A 1 294 ? 18.153 4.740 -7.719 1.00 95.06 294 ILE A O 1
ATOM 2364 N N . ALA A 1 295 ? 16.188 5.763 -7.455 1.00 95.50 295 ALA A N 1
ATOM 2365 C CA . ALA A 1 295 ? 15.416 4.517 -7.489 1.00 95.50 295 ALA A CA 1
ATOM 2366 C C . ALA A 1 295 ? 15.577 3.748 -8.810 1.00 95.50 295 ALA A C 1
ATOM 2368 O O . ALA A 1 295 ? 15.547 2.515 -8.811 1.00 95.50 295 ALA A O 1
ATOM 2369 N N . THR A 1 296 ? 15.720 4.479 -9.918 1.00 93.38 296 THR A N 1
ATOM 2370 C CA . THR A 1 296 ? 15.845 3.950 -11.283 1.00 93.38 296 THR A CA 1
ATOM 2371 C C . THR A 1 296 ? 17.212 3.307 -11.544 1.00 93.38 296 THR A C 1
ATOM 2373 O O . THR A 1 296 ? 17.317 2.431 -12.405 1.00 93.38 296 THR A O 1
ATOM 2376 N N . ASP A 1 297 ? 18.249 3.686 -10.790 1.00 93.88 297 ASP A N 1
ATOM 2377 C CA . ASP A 1 297 ? 19.615 3.151 -10.920 1.00 93.88 297 ASP A CA 1
ATOM 2378 C C . ASP A 1 297 ? 19.757 1.697 -10.430 1.00 93.88 297 ASP A C 1
ATOM 2380 O O . ASP A 1 297 ? 20.785 1.060 -10.666 1.00 93.88 297 ASP A O 1
ATOM 2384 N N . ASN A 1 298 ? 18.699 1.126 -9.840 1.00 93.62 298 ASN A N 1
ATOM 2385 C CA . ASN A 1 298 ? 18.683 -0.255 -9.352 1.00 93.62 298 ASN A CA 1
ATOM 2386 C C . ASN A 1 298 ? 18.842 -1.302 -10.472 1.00 93.62 298 ASN A C 1
ATOM 2388 O O . ASN A 1 298 ? 19.220 -2.445 -10.220 1.00 93.62 298 ASN A O 1
ATOM 2392 N N . GLU A 1 299 ? 18.512 -0.926 -11.705 1.00 91.31 299 GLU A N 1
ATOM 2393 C CA . GLU A 1 299 ? 18.674 -1.733 -12.908 1.00 91.31 299 GLU A CA 1
ATOM 2394 C C . GLU A 1 299 ? 19.873 -1.199 -13.697 1.00 91.31 299 GLU A C 1
ATOM 2396 O O . GLU A 1 299 ? 19.840 -0.075 -14.193 1.00 91.31 299 GLU A O 1
ATOM 2401 N N . VAL A 1 300 ? 20.916 -2.012 -13.898 1.00 92.69 300 VAL A N 1
ATOM 2402 C CA . VAL A 1 300 ? 22.163 -1.570 -14.566 1.00 92.69 300 VAL A CA 1
ATOM 2403 C C . VAL A 1 300 ? 21.904 -0.943 -15.942 1.00 92.69 300 VAL A C 1
ATOM 2405 O O . VAL A 1 300 ? 22.517 0.058 -16.309 1.00 92.69 300 VAL A O 1
ATOM 2408 N N . LYS A 1 301 ? 20.948 -1.490 -16.702 1.00 89.88 301 LYS A N 1
ATOM 2409 C CA . LYS A 1 301 ? 20.538 -0.948 -18.010 1.00 89.88 301 LYS A CA 1
ATOM 2410 C C . LYS A 1 301 ? 19.940 0.464 -17.923 1.00 89.88 301 LYS A C 1
ATOM 2412 O O . LYS A 1 301 ? 20.005 1.210 -18.896 1.00 89.88 301 LYS A O 1
ATOM 2417 N N . ASN A 1 302 ? 19.376 0.832 -16.775 1.00 88.75 302 ASN A N 1
ATOM 2418 C CA . ASN A 1 302 ? 18.684 2.095 -16.568 1.00 88.75 302 ASN A CA 1
ATOM 2419 C C . ASN A 1 302 ? 19.613 3.225 -16.099 1.00 88.75 302 ASN A C 1
ATOM 2421 O O . ASN A 1 302 ? 19.236 4.392 -16.234 1.00 88.75 302 ASN A O 1
ATOM 2425 N N . ILE A 1 303 ? 20.833 2.919 -15.641 1.00 88.94 303 ILE A N 1
ATOM 2426 C CA . ILE A 1 303 ? 21.858 3.917 -15.269 1.00 88.94 303 ILE A CA 1
ATOM 2427 C C . ILE A 1 303 ? 22.114 4.900 -16.431 1.00 88.94 303 ILE A C 1
ATOM 2429 O O . ILE A 1 303 ? 22.301 6.100 -16.238 1.00 88.94 303 ILE A O 1
ATOM 2433 N N . PHE A 1 304 ? 22.035 4.423 -17.676 1.00 84.94 304 PHE A N 1
ATOM 2434 C CA . PHE A 1 304 ? 22.310 5.224 -18.876 1.00 84.94 304 PHE A CA 1
ATOM 2435 C C . PHE A 1 304 ? 21.118 6.049 -19.389 1.00 84.94 304 PHE A C 1
ATOM 2437 O O . PHE A 1 304 ? 21.299 6.880 -20.287 1.00 84.94 304 PHE A O 1
ATOM 2444 N N . ILE A 1 305 ? 19.918 5.874 -18.820 1.00 76.62 305 ILE A N 1
ATOM 2445 C CA . ILE A 1 305 ? 18.696 6.583 -19.249 1.00 76.62 305 ILE A CA 1
ATOM 2446 C C . ILE A 1 305 ? 18.803 8.100 -18.986 1.00 76.62 305 ILE A C 1
ATOM 2448 O O . ILE A 1 305 ? 18.189 8.887 -19.698 1.00 76.62 305 ILE A O 1
ATOM 2452 N N . GLY A 1 306 ? 19.639 8.532 -18.031 1.00 58.06 306 GLY A N 1
ATOM 2453 C CA . GLY A 1 306 ? 19.931 9.952 -17.771 1.00 58.06 306 GLY A CA 1
ATOM 2454 C C . GLY A 1 306 ? 21.217 10.494 -18.415 1.00 58.06 306 GLY A C 1
ATOM 2455 O O . GLY A 1 306 ? 21.443 11.701 -18.393 1.00 58.06 306 GLY A O 1
ATOM 2456 N N . GLY A 1 307 ? 22.073 9.627 -18.972 1.00 46.47 307 GLY A N 1
ATOM 2457 C CA . GLY A 1 307 ? 23.426 9.982 -19.433 1.00 46.47 307 GLY A CA 1
ATOM 2458 C C . GLY A 1 307 ? 23.571 10.213 -20.940 1.00 46.47 307 GLY A C 1
ATOM 2459 O O . GLY A 1 307 ? 24.618 10.666 -21.398 1.00 46.47 307 GLY A O 1
ATOM 2460 N N . SER A 1 308 ? 22.540 9.920 -21.729 1.00 36.00 308 SER A N 1
ATOM 2461 C CA . SER A 1 308 ? 22.586 9.953 -23.195 1.00 36.00 308 SER A CA 1
ATOM 2462 C C . SER A 1 308 ? 21.922 11.210 -23.766 1.00 36.00 308 SER A C 1
ATOM 2464 O O . SER A 1 308 ? 20.957 11.133 -24.515 1.00 36.00 308 SER A O 1
ATOM 2466 N N . LYS A 1 309 ? 22.454 12.379 -23.388 1.00 35.31 309 LYS A N 1
ATOM 2467 C CA . LYS A 1 309 ? 22.424 13.654 -24.136 1.00 35.31 309 LYS A CA 1
ATOM 2468 C C . LYS A 1 309 ? 23.399 14.628 -23.454 1.00 35.31 309 LYS A C 1
ATOM 2470 O O . LYS A 1 309 ? 23.007 15.422 -22.602 1.00 35.31 309 LYS A O 1
ATOM 2475 N N . LYS A 1 310 ? 24.680 14.517 -23.800 1.00 31.75 310 LYS A N 1
ATOM 2476 C CA . LYS A 1 310 ? 25.628 15.637 -23.758 1.00 31.75 310 LYS A CA 1
ATOM 2477 C C . LYS A 1 310 ? 25.905 16.057 -25.190 1.00 31.75 310 LYS A C 1
ATOM 2479 O O . LYS A 1 310 ? 25.978 15.138 -26.036 1.00 31.75 310 LYS A O 1
#

Secondary structure (DSSP, 8-state):
-EE-TT--EE-SS---EEES-SS-STTTTS-HHHHHHHHHHHHHHHTTT--TTS-EEEEE------TTT----GGGTT-SSPPTHHHHHHHHHHHHHHHTTT---EEEE---EESSSEE---TT-HHHHHHHHHHGGGTTTSTTHHHHHHHHHHHHHS-S-SSS---HHHHHHHHHHHHHHHHHHHT-EEEEE-SSSSSHHHHHHHHHHHHHHHHHHHSS---TT--TTSHHHHHHHHHHHHHHHT-HHHHHHHTTSTT----S-HHHHS-HHHHHHHHHHHT-TTHHHHHHHHHHTTSGGGGGGGTS--

Radius of gyration: 19.41 Å; chains: 1; bounding box: 46×50×56 Å

pLDDT: mean 92.2, std 11.68, range [31.75, 98.88]

Organism: NCBI:txid45071

=== Feature glossary ===
Legend for the data blocks above and below:

— What the protein is —

The amino-acid sequence is the protein's primary structure: the linear order of residues from the N-terminus to the C-terminus, written in one-letter code. Everything else here — the 3D coordinates, the secondary structure, the domain annotations — is ultimately a consequence of this string.

Database cross-references. InterPro integrates a dozen domain/family signature databases into unified entries with residue-range hits. GO terms attach function/process/location labels with evidence codes. CATH codes position the fold in a four-level structural taxonomy. Organism is the NCBI-taxonomy species name.

— Where its atoms are —

The mmCIF block holds the 3D Cartesian coordinates of each backbone atom (N, Cα, C, O) in ångströms. mmCIF is the PDB's canonical archive format — a tagged-loop text representation of the atomic model.

The six renders are orthographic views along the three Cartesian axes in both directions. Representation (cartoon, sticks, or surface) and color scheme (sequence-rainbow or by-chain) vary across proteins so the training set covers all the common visualization conventions.

— Local backbone conformation —

Secondary structure is the local, repeating backbone conformation. DSSP classifies it into eight states by reading the hydrogen-bond network: three helix types (H, G, I), two β types (E, B), two non-regular types (T, S), and unstructured coil (-).

SS3 is a coarse helix/strand/coil call (letters a/b/c) made by the P-SEA algorithm from inter-Cα distances and dihedrals. It is less detailed than DSSP but needs only Cα positions.

Backbone dihedral angles. Every residue except chain termini has a φ (preceding-C → N → Cα → C) and a ψ (N → Cα → C → next-N). They are reported in degrees following the IUPAC sign convention. Secondary structure is essentially a statement about which (φ, ψ) basin each residue occupies.

— Global shape and packing —

The geometric summary reports three shape descriptors. Rg (radius of gyration) measures how spread out the Cα atoms are about their centre of mass; compact globular proteins have small Rg, elongated or unfolded ones large. Cα contacts (<8 Å, |i−j|>4) count long-range residue pairs in spatial proximity — high for tightly packed folds, near zero for rods or random coil. The bounding-box extents give the protein's footprint along x, y, z in Å.

Solvent accessibility: the surface area of each residue that a 1.4 Å water probe can touch, in Å². When only backbone atoms are present the absolute values are lower than full-atom SASA (side chains contribute most of the area) and are flagged as backbone-only.

Plot images: a contact map (which residues are close in 3D, as an N×N binary image), a Ramachandran scatter (backbone torsion angles, revealing secondary-structure composition at a glance), and — for AlphaFold structures — a PAE heatmap (pairwise prediction confidence).

— Structural neighborhood —

Foldseek's 3Di representation compresses backbone geometry into a per-residue letter drawn from a learned twenty-state alphabet. It captures the tertiary interaction pattern around each residue — which residues are packed against it in space, regardless of where they are in sequence.

Structural nearest neighbors (via Foldseek easy-search vs the PDB). Reported per hit: target PDB id, E-value, and alignment TM-score. A TM-score above ~0.5 is the conventional threshold for 'same fold'.

— Confidence and disorder —

pLDDT (predicted Local Distance Difference Test) is AlphaFold's per-residue confidence score, ranging from 0 to 100. Values above 90 indicate high confidence (typically well-packed cores); 70–90 is confident; 50–70 low confidence; below 50 usually means the region is disordered or the prediction is unreliable there. AlphaFold stores pLDDT in the mmCIF B-factor column.

For experimental (PDB) structures, the B-factor (temperature factor) quantifies the positional spread of each atom in the crystal — a combination of thermal vibration and static disorder — in units of Å². High B-factors mark flexible loops or poorly resolved regions; low B-factors mark the rigid, well-ordered core.

Predicted Aligned Error (PAE) is an AlphaFold confidence matrix: entry (i, j) is the expected error in the position of residue j, in ångströms, when the prediction is superimposed on the true structure at residue i. Low PAE within a block of residues means that block is internally rigid and well-predicted; high PAE between two blocks means their relative placement is uncertain even if each block individually is confident.